Protein 4Q34 (pdb70)

B-factor: mean 25.84, std 10.62, range [12.67, 86.08]

Radius of gyration: 19.07 Å; Cα contacts (8 Å, |Δi|>4): 709; chains: 1; bounding box: 59×50×47 Å

InterPro domains:
  IPR000073 Alpha/beta hydrolase fold-1 [PF12697] (67-238)
  IPR029058 Alpha/Beta hydrolase fold [G3DSA:3.40.50.1820] (19-341)
  IPR029058 Alpha/Beta hydrolase fold [SSF53474] (46-336)

Organism: Parabacteroides distasonis (strain ATCC 8503 / DSM 20701 / CIP 104284 / JCM 5825 / NCTC 11152) (NCBI:txid435591)

Secondary structure (DSSP, 8-state):
------EEEEEEE--EEEE-TTS-EEEE--EEEEEEE-TT--SS-EEEE--TT--GGGGSS-TTS---HHHHHHHTT--EEEEE-TTBGGG---SS---------HHHHHHHTTSEETTEEPTT-SS--SHHHHHHHHH---BSS---HHHHHHHHHHHHHHH-SEEEEEETTHHHHHHHHGGG-S-EEEEEEES--S-EEEETT---GGG-PPPTT---EEEE-----TTSS-EEEEE-S---SS-S-HHHHHHHHHHH--TTT--GGGT--EEEEEGGGGT--S--S----TTHHHHHHHHHHHHHHTT--

Structure (mmCIF, N/CA/C/O backbone):
data_4Q34
#
_entry.id   4Q34
#
_cell.length_a   59.327
_cell.length_b   59.327
_cell.length_c   209.591
_cell.angle_alpha   90.000
_cell.angle_beta   90.000
_cell.angle_gamma   90.000
#
_symmetry.space_group_name_H-M   'P 41 21 2'
#
loop_
_entity.id
_entity.type
_entity.pdbx_description
1 polymer 'Uncharacterized protein'
2 non-polymer 'CHLORIDE ION'
3 non-polymer GLYCEROL
4 water water
#
loop_
_atom_site.group_PDB
_atom_site.id
_atom_site.type_symbol
_atom_site.label_atom_id
_atom_site.label_alt_id
_atom_site.label_comp_id
_atom_site.label_asym_id
_atom_site.label_entity_id
_atom_site.label_seq_id
_atom_site.pdbx_PDB_ins_code
_atom_site.Cartn_x
_atom_site.Cartn_y
_atom_site.Cartn_z
_atom_site.occupancy
_atom_site.B_iso_or_equiv
_atom_site.auth_seq_id
_atom_site.auth_comp_id
_atom_site.auth_asym_id
_atom_site.auth_atom_id
_atom_site.pdbx_PDB_model_num
ATOM 1 N N . GLU A 1 3 ? 38.067 20.990 108.550 1.00 64.95 21 GLU A N 1
ATOM 2 C CA . GLU A 1 3 ? 38.257 22.477 108.629 1.00 63.52 21 GLU A CA 1
ATOM 3 C C . GLU A 1 3 ? 37.682 23.247 107.412 1.00 54.50 21 GLU A C 1
ATOM 4 O O . GLU A 1 3 ? 37.656 24.476 107.425 1.00 48.79 21 GLU A O 1
ATOM 6 N N . ARG A 1 4 ? 37.229 22.541 106.370 1.00 51.68 22 ARG A N 1
ATOM 7 C CA A ARG A 1 4 ? 36.592 23.218 105.228 0.50 48.84 22 ARG A CA 1
ATOM 8 C CA B ARG A 1 4 ? 36.563 23.165 105.216 0.50 53.32 22 ARG A CA 1
ATOM 9 C C . ARG A 1 4 ? 35.184 23.686 105.622 1.00 48.57 22 ARG A C 1
ATOM 10 O O . ARG A 1 4 ? 34.618 23.203 106.629 1.00 43.60 22 ARG A O 1
ATOM 25 N N . VAL A 1 5 ? 34.647 24.659 104.854 1.00 37.32 23 VAL A N 1
ATOM 26 C CA . VAL A 1 5 ? 33.353 25.304 105.184 1.00 30.15 23 VAL A CA 1
ATOM 27 C C . VAL A 1 5 ? 32.461 25.468 103.960 1.00 27.72 23 VAL A C 1
ATOM 28 O O . VAL A 1 5 ? 32.884 25.999 102.917 1.00 27.64 23 VAL A O 1
ATOM 32 N N . LEU A 1 6 ? 31.211 25.029 104.098 1.00 22.93 24 LEU A N 1
ATOM 33 C CA . LEU A 1 6 ? 30.243 25.151 103.028 1.00 20.72 24 LEU A CA 1
ATOM 34 C C . LEU A 1 6 ? 29.559 26.500 103.248 1.00 24.20 24 LEU A C 1
ATOM 35 O O . LEU A 1 6 ? 29.076 26.756 104.350 1.00 23.10 24 LEU A O 1
ATOM 53 N N . VAL A 1 8 ? 26.713 28.555 102.496 1.00 19.71 26 VAL A N 1
ATOM 54 C CA . VAL A 1 8 ? 25.329 28.386 102.010 1.00 18.51 26 VAL A CA 1
ATOM 55 C C . VAL A 1 8 ? 24.595 29.731 101.943 1.00 19.69 26 VAL A C 1
ATOM 56 O O . VAL A 1 8 ? 24.283 30.324 102.931 1.00 21.44 26 VAL A O 1
ATOM 60 N N . ASP A 1 9 ? 24.324 30.184 100.736 1.00 20.51 27 ASP A N 1
ATOM 61 C CA . ASP A 1 9 ? 23.629 31.443 100.481 1.00 21.32 27 ASP A CA 1
ATOM 62 C C . ASP A 1 9 ? 22.119 31.318 100.805 1.00 20.63 27 ASP A C 1
ATOM 63 O O . ASP A 1 9 ? 21.506 32.238 101.329 1.00 21.85 27 ASP A O 1
ATOM 68 N N A GLU A 1 10 ? 21.574 30.136 100.549 0.67 19.52 28 GLU A N 1
ATOM 69 N N B GLU A 1 10 ? 21.524 30.179 100.469 0.33 19.81 28 GLU A N 1
ATOM 70 C CA A GLU A 1 10 ? 20.148 29.886 100.704 0.67 18.82 28 GLU A CA 1
ATOM 71 C CA B GLU A 1 10 ? 20.107 29.950 100.747 0.33 18.67 28 GLU A CA 1
ATOM 72 C C A GLU A 1 10 ? 19.987 28.389 100.926 0.67 17.07 28 GLU A C 1
ATOM 73 C C B GLU A 1 10 ? 19.852 28.449 100.799 0.33 17.39 28 GLU A C 1
ATOM 74 O O A GLU A 1 10 ? 20.674 27.574 100.310 0.67 16.83 28 GLU A O 1
ATOM 75 O O B GLU A 1 10 ? 20.358 27.690 99.950 0.33 16.29 28 GLU A O 1
ATOM 86 N N . GLN A 1 11 ? 19.047 28.037 101.772 1.00 16.30 29 GLN A N 1
ATOM 87 C CA . GLN A 1 11 ? 18.621 26.632 101.850 1.00 15.12 29 GLN A CA 1
ATOM 88 C C . GLN A 1 11 ? 17.216 26.535 102.342 1.00 16.79 29 GLN A C 1
ATOM 89 O O . GLN A 1 11 ? 16.736 27.401 103.055 1.00 16.75 29 GLN A O 1
ATOM 95 N N . GLY A 1 12 ? 16.576 25.410 102.042 1.00 17.34 30 GLY A N 1
ATOM 96 C CA . GLY A 1 12 ? 15.218 25.257 102.467 1.00 18.07 30 GLY A CA 1
ATOM 97 C C . GLY A 1 12 ? 14.610 23.988 101.897 1.00 16.05 30 GLY A C 1
ATOM 98 O O . GLY A 1 12 ? 15.316 23.151 101.320 1.00 16.45 30 GLY A O 1
ATOM 99 N N . SER A 1 13 ? 13.299 23.865 102.051 1.00 17.22 31 SER A N 1
ATOM 100 C CA . SER A 1 13 ? 12.606 22.666 101.603 1.00 16.10 31 SER A CA 1
ATOM 101 C C . SER A 1 13 ? 11.188 23.030 101.178 1.00 17.52 31 SER A C 1
ATOM 102 O O . SER A 1 13 ? 10.627 24.064 101.559 1.00 17.45 31 SER A O 1
ATOM 105 N N . PHE A 1 14 ? 10.620 22.168 100.370 1.00 15.88 32 PHE A N 1
ATOM 106 C CA . PHE A 1 14 ? 9.241 22.374 99.883 1.00 15.92 32 PHE A CA 1
ATOM 107 C C . PHE A 1 14 ? 8.707 21.101 99.312 1.00 17.74 32 PHE A C 1
ATOM 108 O O . PHE A 1 14 ? 9.477 20.222 98.955 1.00 16.88 32 PHE A O 1
ATOM 116 N N . ALA A 1 15 ? 7.379 21.011 99.218 1.00 16.33 33 ALA A N 1
ATOM 117 C CA . ALA A 1 15 ? 6.734 19.969 98.460 1.00 17.15 33 ALA A CA 1
ATOM 118 C C . ALA A 1 15 ? 6.533 20.490 97.038 1.00 18.31 33 ALA A C 1
ATOM 119 O O . ALA A 1 15 ? 6.342 21.692 96.835 1.00 18.55 33 ALA A O 1
ATOM 121 N N . VAL A 1 16 ? 6.585 19.589 96.059 1.00 16.89 34 VAL A N 1
ATOM 122 C CA . VAL A 1 16 ? 6.432 19.998 94.663 1.00 17.98 34 VAL A CA 1
ATOM 123 C C . VAL A 1 16 ? 5.618 18.977 93.923 1.00 18.00 34 VAL A C 1
ATOM 124 O O . VAL A 1 16 ? 5.758 17.771 94.153 1.00 17.64 34 VAL A O 1
ATOM 128 N N . GLY A 1 17 ? 4.762 19.456 93.013 1.00 17.89 35 GLY A N 1
ATOM 129 C CA . GLY A 1 17 ? 3.889 18.568 92.278 1.00 18.94 35 GLY A CA 1
ATOM 130 C C . GLY A 1 17 ? 2.783 17.967 93.143 1.00 20.24 35 GLY A C 1
ATOM 131 O O . GLY A 1 17 ? 2.391 18.513 94.181 1.00 20.58 35 GLY A O 1
ATOM 132 N N . GLY A 1 18 ? 2.305 16.817 92.703 1.00 20.32 36 GLY A N 1
ATOM 133 C CA . GLY A 1 18 ? 1.217 16.131 93.376 1.00 18.58 36 GLY A CA 1
ATOM 134 C C . GLY A 1 18 ? -0.127 16.382 92.778 1.00 20.84 36 GLY A C 1
ATOM 135 O O . GLY A 1 18 ? -0.239 17.080 91.782 1.00 19.98 36 GLY A O 1
ATOM 136 N N . THR A 1 19 ? -1.125 15.765 93.387 1.00 18.84 37 THR A N 1
ATOM 137 C CA . THR A 1 19 ? -2.515 15.928 92.970 1.00 18.88 37 THR A CA 1
ATOM 138 C C . THR A 1 19 ? -3.359 16.177 94.185 1.00 19.06 37 THR A C 1
ATOM 139 O O . THR A 1 19 ? -2.845 16.290 95.308 1.00 19.19 37 THR A O 1
ATOM 143 N N . VAL A 1 20 ? -4.669 16.317 93.958 1.00 20.57 38 VAL A N 1
ATOM 144 C CA . VAL A 1 20 ? -5.614 16.605 95.003 1.00 22.49 38 VAL A CA 1
ATOM 145 C C . VAL A 1 20 ? -6.780 15.664 94.783 1.00 21.42 38 VAL A C 1
ATOM 146 O O . VAL A 1 20 ? -7.341 15.619 93.691 1.00 24.84 38 VAL A O 1
ATOM 150 N N . LEU A 1 21 ? -7.076 14.835 95.763 1.00 20.30 39 LEU A N 1
ATOM 151 C CA . LEU A 1 21 ? -8.299 14.056 95.694 1.00 22.00 39 LEU A CA 1
ATOM 152 C C . LEU A 1 21 ? -9.381 14.911 96.291 1.00 23.33 39 LEU A C 1
ATOM 153 O O . LEU A 1 21 ? -9.114 15.740 97.152 1.00 22.97 39 LEU A O 1
ATOM 158 N N . VAL A 1 22 ? -10.632 14.723 95.842 1.00 24.61 40 VAL A N 1
ATOM 159 C CA . VAL A 1 22 ? -11.754 15.499 96.351 1.00 26.58 40 VAL A CA 1
ATOM 160 C C . VAL A 1 22 ? -12.883 14.531 96.586 1.00 27.35 40 VAL A C 1
ATO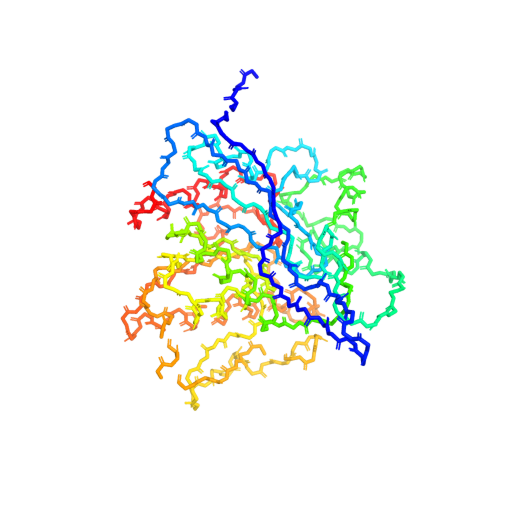M 161 O O . VAL A 1 22 ? -13.302 13.839 95.659 1.00 30.50 40 VAL A O 1
ATOM 165 N N . ASP A 1 23 ? -13.379 14.473 97.813 1.00 28.67 41 ASP A N 1
ATOM 166 C CA . ASP A 1 23 ? -14.445 13.511 98.145 1.00 30.48 41 ASP A CA 1
ATOM 167 C C . ASP A 1 23 ? -15.835 14.068 97.868 1.00 38.90 41 ASP A C 1
ATOM 168 O O . ASP A 1 23 ? -16.005 15.232 97.475 1.00 36.94 41 ASP A O 1
ATOM 173 N N . SER A 1 24 ? -16.824 13.215 98.107 1.00 39.82 42 SER A N 1
ATOM 174 C CA . SER A 1 24 ? -18.189 13.511 97.715 1.00 42.36 42 SER A CA 1
ATOM 175 C C . SER A 1 24 ? -18.671 14.773 98.418 1.00 42.41 42 SER A C 1
ATOM 176 O O . SER A 1 24 ? -19.590 15.406 97.941 1.00 48.99 42 SER A O 1
ATOM 179 N N . LEU A 1 25 ? -18.029 15.147 99.531 1.00 43.21 43 LEU A N 1
ATOM 180 C CA . LEU A 1 25 ? -18.388 16.349 100.295 1.00 38.01 43 LEU A CA 1
ATOM 181 C C . LEU A 1 25 ? -17.550 17.580 99.928 1.00 38.14 43 LEU A C 1
ATOM 182 O O . LEU A 1 25 ? -17.736 18.643 100.515 1.00 41.28 43 LEU A O 1
ATOM 187 N N . GLY A 1 26 ? -16.660 17.450 98.943 1.00 31.93 44 GLY A N 1
ATOM 188 C CA . GLY A 1 26 ? -15.786 18.552 98.538 1.00 32.39 44 GLY A CA 1
ATOM 189 C C . GLY A 1 26 ? -14.545 18.719 99.414 1.00 33.24 44 GLY A C 1
ATOM 190 O O . GLY A 1 26 ? -13.808 19.685 99.275 1.00 30.54 44 GLY A O 1
ATOM 191 N N . HIS A 1 27 ? -14.285 17.749 100.276 1.00 32.61 45 HIS A N 1
ATOM 192 C CA . HIS A 1 27 ? -13.107 17.815 101.143 1.00 31.34 45 HIS A CA 1
ATOM 193 C C . HIS A 1 27 ? -11.888 17.359 100.341 1.00 27.39 45 HIS A C 1
ATOM 194 O O . HIS A 1 27 ? -12.005 16.518 99.448 1.00 28.17 45 HIS A O 1
ATOM 201 N N . THR A 1 28 ? -10.719 17.896 100.673 1.00 23.82 46 THR A N 1
ATOM 202 C CA . THR A 1 28 ? -9.514 17.629 99.873 1.00 25.26 46 THR A CA 1
ATOM 203 C C . THR A 1 28 ? -8.546 16.656 100.492 1.00 23.65 46 THR A C 1
ATOM 204 O O . THR A 1 28 ? -8.457 16.516 101.720 1.00 24.36 46 THR A O 1
ATOM 208 N N . PHE A 1 29 ? -7.783 16.000 99.636 1.00 22.06 47 PHE A N 1
ATOM 209 C CA . PHE A 1 29 ? -6.612 15.294 100.086 1.00 21.32 47 PHE A CA 1
ATOM 210 C C . PHE A 1 29 ? -5.454 15.562 99.152 1.00 21.11 47 PHE A C 1
ATOM 211 O O . PHE A 1 29 ? -5.449 15.125 98.001 1.00 20.82 47 PHE A O 1
ATOM 219 N N . HIS A 1 30 ? -4.480 16.299 99.654 1.00 20.93 48 HIS A N 1
ATOM 220 C CA . HIS A 1 30 ? -3.276 16.621 98.926 1.00 18.66 48 HIS A CA 1
ATOM 221 C C . HIS A 1 30 ? -2.195 15.567 99.117 1.00 20.33 48 HIS A C 1
ATOM 222 O O . HIS A 1 30 ? -1.609 15.463 100.197 1.00 18.58 48 HIS A O 1
ATOM 229 N N . GLY A 1 31 ? -1.901 14.833 98.054 1.00 17.97 49 GLY A N 1
ATOM 230 C CA . GLY A 1 31 ? -0.868 13.778 98.081 1.00 17.50 49 GLY A CA 1
ATOM 231 C C . GLY A 1 31 ? -0.101 13.627 96.790 1.00 17.19 49 GLY A C 1
ATOM 232 O O . GLY A 1 31 ? -0.352 14.316 95.801 1.00 18.79 49 GLY A O 1
ATOM 233 N N . ASP A 1 32 ? 0.816 12.672 96.770 1.00 17.13 50 ASP A N 1
ATOM 234 C CA . ASP A 1 32 ? 1.603 12.344 95.578 1.00 17.19 50 ASP A CA 1
ATOM 235 C C . ASP A 1 32 ? 2.637 13.417 95.094 1.00 17.56 50 ASP A C 1
ATOM 236 O O . ASP A 1 32 ? 3.157 13.331 93.992 1.00 17.09 50 ASP A O 1
ATOM 241 N N . HIS A 1 33 ? 2.939 14.390 95.949 1.00 16.14 51 HIS A N 1
ATOM 242 C CA . HIS A 1 33 ? 4.005 15.374 95.713 1.00 15.72 51 HIS A CA 1
ATOM 243 C C . HIS A 1 33 ? 5.328 14.700 95.995 1.00 15.78 51 HIS A C 1
ATOM 244 O O . HIS A 1 33 ? 5.400 13.638 96.654 1.00 16.94 51 HIS A O 1
ATOM 251 N N . ALA A 1 34 ? 6.403 15.327 95.548 1.00 16.27 52 ALA A N 1
ATOM 252 C CA . ALA A 1 34 ? 7.746 14.988 96.021 1.00 16.47 52 ALA A CA 1
ATOM 253 C C . ALA A 1 34 ? 8.090 15.959 97.136 1.00 16.68 52 ALA A C 1
ATOM 254 O O . ALA A 1 34 ? 7.510 17.076 97.200 1.00 16.37 52 ALA A O 1
ATOM 256 N N . TYR A 1 35 ? 9.075 15.577 97.960 1.00 14.88 53 TYR A N 1
ATOM 257 C CA . TYR A 1 35 ? 9.660 16.457 98.942 1.00 14.91 53 TYR A CA 1
ATOM 258 C C . TYR A 1 35 ? 11.070 16.808 98.480 1.00 15.50 53 TYR A C 1
ATOM 259 O O . TYR A 1 35 ? 11.782 15.949 97.993 1.00 16.92 53 TYR A O 1
ATOM 268 N N . VAL A 1 36 ? 11.439 18.073 98.607 1.00 15.64 54 VAL A N 1
ATOM 269 C CA . VAL A 1 36 ? 12.727 18.562 98.122 1.00 17.41 54 VAL A CA 1
ATOM 270 C C . VAL A 1 36 ? 13.451 19.355 99.211 1.00 17.36 54 VAL A C 1
ATOM 271 O O . VAL A 1 36 ? 12.867 20.222 99.853 1.00 16.78 54 VAL A O 1
ATOM 275 N N . PHE A 1 37 ? 14.737 19.075 99.408 1.00 15.59 55 PHE A N 1
ATOM 276 C CA . PHE A 1 37 ? 15.577 19.934 100.243 1.00 16.99 55 PHE A CA 1
ATOM 277 C C . PHE A 1 37 ? 16.667 20.466 99.330 1.00 16.73 55 PHE A C 1
ATOM 278 O O . PHE A 1 37 ? 17.260 19.696 98.571 1.00 16.02 55 PHE A O 1
ATOM 286 N N . TYR A 1 38 ? 16.950 21.768 99.395 1.00 16.64 56 TYR A N 1
ATOM 287 C CA . TYR A 1 38 ? 17.887 22.362 98.473 1.00 16.55 56 TYR A CA 1
ATOM 288 C C . TYR A 1 38 ? 18.866 23.263 99.194 1.00 16.40 56 TYR A C 1
ATOM 289 O O . TYR A 1 38 ? 18.570 23.840 100.241 1.00 15.29 56 TYR A O 1
ATOM 298 N N . GLN A 1 39 ? 20.044 23.391 98.604 1.00 17.05 57 GLN A N 1
ATOM 299 C CA . GLN A 1 39 ? 21.027 24.361 99.106 1.00 18.43 57 GLN A CA 1
ATOM 300 C C . GLN A 1 39 ? 21.671 25.046 97.936 1.00 17.67 57 GLN A C 1
ATOM 301 O O . GLN A 1 39 ? 22.061 24.377 96.960 1.00 16.74 57 GLN A O 1
ATOM 307 N N . LYS A 1 40 ? 21.765 26.385 98.010 1.00 18.39 58 LYS A N 1
ATOM 308 C CA . LYS A 1 40 ? 22.401 27.208 96.997 1.00 19.83 58 LYS A CA 1
ATOM 309 C C . LYS A 1 40 ? 23.680 27.770 97.607 1.00 18.35 58 LYS A C 1
ATOM 310 O O . LYS A 1 40 ? 23.628 28.448 98.641 1.00 19.05 58 LYS A O 1
ATOM 316 N N . PRO A 1 41 ? 24.829 27.453 97.024 1.00 18.10 59 PRO A N 1
ATOM 317 C CA . PRO A 1 41 ? 26.083 28.022 97.493 1.00 17.13 59 PRO A CA 1
ATOM 318 C C . PRO A 1 41 ? 26.289 29.451 97.049 1.00 19.79 59 PRO A C 1
ATOM 319 O O . PRO A 1 41 ? 25.694 29.910 96.057 1.00 21.01 59 PRO A O 1
ATOM 323 N N . VAL A 1 42 ? 27.112 30.159 97.802 1.00 23.23 60 VAL A N 1
ATOM 324 C CA . VAL A 1 42 ? 27.645 31.429 97.340 1.00 25.15 60 VAL A CA 1
ATOM 325 C C . VAL A 1 42 ? 28.355 31.208 96.016 1.00 25.46 60 VAL A C 1
ATOM 326 O O . VAL A 1 42 ? 29.111 30.243 95.852 1.00 25.02 60 VAL A O 1
ATOM 330 N N . GLY A 1 43 ? 28.047 32.077 95.065 1.00 23.39 61 GLY A N 1
ATOM 331 C CA . GLY A 1 43 ? 28.662 32.025 93.750 1.00 29.93 61 GLY A CA 1
ATOM 332 C C . GLY A 1 43 ? 28.234 30.825 92.906 1.00 31.22 61 GLY A C 1
ATOM 333 O O . GLY A 1 43 ? 29.040 30.292 92.146 1.00 27.66 61 GLY A O 1
ATOM 334 N N . ALA A 1 44 ? 26.971 30.410 93.052 1.00 24.54 62 ALA A N 1
ATOM 335 C CA . ALA A 1 44 ? 26.447 29.227 92.385 1.00 23.80 62 ALA A CA 1
ATOM 336 C C . ALA A 1 44 ? 26.583 29.279 90.862 1.00 23.28 62 ALA A C 1
ATOM 337 O O . ALA A 1 44 ? 26.412 30.332 90.228 1.00 24.07 62 ALA A O 1
ATOM 339 N N . ARG A 1 45 ? 26.875 28.120 90.295 1.00 20.37 63 ARG A N 1
ATOM 340 C CA . ARG A 1 45 ? 26.909 27.891 88.882 1.00 19.23 63 ARG A CA 1
ATOM 341 C C . ARG A 1 45 ? 25.499 27.994 88.281 1.00 22.43 63 ARG A C 1
ATOM 342 O O . ARG A 1 45 ? 24.499 27.951 88.986 1.00 20.31 63 ARG A O 1
ATOM 350 N N . LYS A 1 46 ? 25.439 28.148 86.965 1.00 21.34 64 LYS A N 1
ATOM 351 C CA . LYS A 1 46 ? 24.194 28.443 86.264 1.00 21.72 64 LYS A CA 1
ATOM 352 C C . LYS A 1 46 ? 23.108 27.366 86.379 1.00 20.00 64 LYS A C 1
ATOM 353 O O . LYS A 1 46 ? 21.924 27.677 86.468 1.00 20.51 64 LYS A O 1
ATOM 359 N N . TYR A 1 47 ? 23.502 26.097 86.379 1.00 20.48 65 TYR A N 1
ATOM 360 C CA . TYR A 1 47 ? 22.545 25.007 86.331 1.00 19.65 65 TYR A CA 1
ATOM 361 C C . TYR A 1 47 ? 22.579 24.233 87.635 1.00 18.81 65 TYR A C 1
ATOM 362 O O . TYR A 1 47 ? 23.645 23.775 88.052 1.00 20.19 65 TYR A O 1
ATOM 371 N N . PRO A 1 48 ? 21.413 24.117 88.295 1.00 18.63 66 PRO A N 1
ATOM 372 C CA . PRO A 1 48 ? 21.342 23.312 89.473 1.00 18.40 66 PRO A CA 1
ATOM 373 C C . PRO A 1 48 ? 21.430 21.823 89.132 1.00 18.57 66 PRO A C 1
ATOM 374 O O . PRO A 1 48 ? 21.097 21.423 87.997 1.00 16.64 66 PRO A O 1
ATOM 378 N N . LEU A 1 49 ? 21.863 21.051 90.114 1.00 16.62 67 LEU A N 1
ATOM 379 C CA . LEU A 1 49 ? 21.816 19.600 90.074 1.00 15.44 67 LEU A CA 1
ATOM 380 C C . LEU A 1 49 ? 20.621 19.067 90.880 1.00 16.74 67 LEU A C 1
ATOM 381 O O . LEU A 1 49 ? 20.430 19.429 92.033 1.00 17.82 67 LEU A O 1
ATOM 386 N N . VAL A 1 50 ? 19.813 18.198 90.258 1.00 15.42 68 VAL A N 1
ATOM 387 C CA . VAL A 1 50 ? 18.673 17.555 90.871 1.00 14.95 68 VAL A CA 1
ATOM 388 C C . VAL A 1 50 ? 18.970 16.062 90.936 1.00 15.82 68 VAL A C 1
ATOM 389 O O . VAL A 1 50 ? 19.312 15.460 89.925 1.00 16.24 68 VAL A O 1
ATOM 393 N N . PHE A 1 51 ? 18.860 15.500 92.143 1.00 16.40 69 PHE A N 1
ATOM 394 C CA . PHE A 1 51 ? 19.222 14.111 92.388 1.00 15.45 69 PHE A CA 1
ATOM 395 C C . PHE A 1 51 ? 18.014 13.238 92.631 1.00 18.04 69 PHE A C 1
ATOM 396 O O . PHE A 1 51 ? 17.188 13.559 93.496 1.00 18.76 69 PHE A O 1
ATOM 404 N N . ALA A 1 52 ? 17.930 12.128 91.904 1.00 18.21 70 ALA A N 1
ATOM 405 C CA . ALA A 1 52 ? 16.817 11.171 92.021 1.00 16.36 70 ALA A CA 1
ATOM 406 C C . ALA A 1 52 ? 17.273 9.749 92.390 1.00 17.59 70 ALA A C 1
ATOM 407 O O . ALA A 1 52 ? 17.998 9.085 91.633 1.00 20.42 70 ALA A O 1
ATOM 409 N N . HIS A 1 53 ? 16.783 9.267 93.501 1.00 16.07 71 HIS A N 1
ATOM 410 C CA . HIS A 1 53 ? 17.076 7.931 94.026 1.00 16.61 71 HIS A CA 1
ATOM 411 C C . HIS A 1 53 ? 16.300 6.835 93.282 1.00 17.45 71 HIS A C 1
ATOM 412 O O . HIS A 1 53 ? 15.404 7.115 92.453 1.00 19.04 71 HIS A O 1
ATOM 419 N N . GLY A 1 54 ? 16.603 5.588 93.617 1.00 17.33 72 GLY A N 1
ATOM 420 C CA . GLY A 1 54 ? 15.926 4.433 93.084 1.00 17.54 72 GLY A CA 1
ATOM 421 C C . GLY A 1 54 ? 15.008 3.743 94.082 1.00 18.96 72 GLY A C 1
ATOM 422 O O . GLY A 1 54 ? 14.549 4.343 95.062 1.00 17.40 72 GLY A O 1
ATOM 423 N N . VAL A 1 55 ? 14.721 2.471 93.830 1.00 17.83 73 VAL A N 1
ATOM 424 C CA . VAL A 1 55 ? 13.678 1.796 94.580 1.00 17.09 73 VAL A CA 1
ATOM 425 C C . VAL A 1 55 ? 14.155 1.508 96.010 1.00 18.41 73 VAL A C 1
ATOM 426 O O . VAL A 1 55 ? 15.359 1.234 96.240 1.00 18.19 73 VAL A O 1
ATOM 430 N N . GLY A 1 56 ? 13.247 1.586 96.959 1.00 18.15 74 GLY A N 1
ATOM 431 C CA . GLY A 1 56 ? 13.533 1.291 98.371 1.00 19.27 74 GLY A CA 1
ATOM 432 C C . GLY A 1 56 ? 14.409 2.304 99.098 1.00 18.31 74 GLY A C 1
ATOM 433 O O . GLY A 1 56 ? 14.720 2.088 100.256 1.00 19.39 74 GLY A O 1
ATOM 434 N N . GLN A 1 57 ? 14.798 3.406 98.433 1.00 16.75 75 GLN A N 1
ATOM 435 C CA . GLN A 1 57 ? 15.781 4.360 98.939 1.00 18.41 75 GLN A CA 1
ATOM 436 C C . GLN A 1 57 ? 15.125 5.736 98.971 1.00 18.37 75 GLN A C 1
ATOM 437 O O . GLN A 1 57 ? 13.991 5.923 98.474 1.00 17.44 75 GLN A O 1
ATOM 443 N N . PHE A 1 58 ? 15.881 6.700 99.459 1.00 16.16 76 PHE A N 1
ATOM 444 C CA . PHE A 1 58 ? 15.400 8.090 99.461 1.00 15.83 76 PHE A CA 1
ATOM 445 C C . PHE A 1 58 ? 16.585 9.006 99.217 1.00 14.55 76 PHE A C 1
ATOM 446 O O . PHE A 1 58 ? 17.609 8.589 98.642 1.00 15.41 76 PHE A O 1
ATOM 454 N N . SER A 1 59 ? 16.431 10.273 99.576 1.00 16.04 77 SER A N 1
ATOM 455 C CA . SER A 1 59 ? 17.489 11.239 99.359 1.00 15.11 77 SER A CA 1
ATOM 456 C C . SER A 1 59 ? 18.824 10.820 99.967 1.00 18.45 77 SER A C 1
ATOM 457 O O . SER A 1 59 ? 19.859 11.285 99.495 1.00 16.23 77 SER A O 1
ATOM 460 N N . LYS A 1 60 ? 18.804 10.016 101.040 1.00 16.87 78 LYS A N 1
ATOM 461 C CA . LYS A 1 60 ? 20.016 9.518 101.696 1.00 16.81 78 LYS A CA 1
ATOM 462 C C . LYS A 1 60 ? 21.023 8.841 100.754 1.00 16.27 78 LYS A C 1
ATOM 463 O O . LYS A 1 60 ? 22.227 8.875 101.019 1.00 16.91 78 LYS A O 1
ATOM 469 N N . THR A 1 61 ? 20.530 8.314 99.634 1.00 17.05 79 THR A N 1
ATOM 470 C CA . THR A 1 61 ? 21.364 7.840 98.533 1.00 15.65 79 THR A CA 1
ATOM 471 C C . THR A 1 61 ? 22.547 8.747 98.281 1.00 16.45 79 THR A C 1
ATOM 472 O O . THR A 1 61 ? 23.627 8.297 98.047 1.00 17.69 79 THR A O 1
ATOM 476 N N . TRP A 1 62 ? 22.287 10.036 98.318 1.00 15.23 80 TRP A N 1
ATOM 477 C CA . TRP A 1 62 ? 23.230 11.079 97.950 1.00 14.60 80 TRP A CA 1
ATOM 478 C C . TRP A 1 62 ? 23.797 11.870 99.116 1.00 15.82 80 TRP A C 1
ATOM 479 O O . TRP A 1 62 ? 24.554 12.817 98.884 1.00 15.99 80 TRP A O 1
ATOM 490 N N . GLU A 1 63 ? 23.415 11.528 100.347 1.00 15.82 81 GLU A N 1
ATOM 491 C CA . GLU A 1 63 ? 23.840 12.239 101.538 1.00 15.78 81 GLU A CA 1
ATOM 492 C C . GLU A 1 63 ? 25.090 11.543 102.147 1.00 15.75 81 GLU A C 1
ATOM 493 O O . GLU A 1 63 ? 25.891 10.952 101.442 1.00 17.25 81 GLU A O 1
ATOM 499 N N . THR A 1 64 ? 25.244 11.609 103.459 1.00 15.82 82 THR A N 1
ATOM 500 C CA . THR A 1 64 ? 26.348 10.926 104.114 1.00 16.16 82 THR A CA 1
ATOM 501 C C . THR A 1 64 ? 26.360 9.462 103.721 1.00 15.83 82 THR A C 1
ATOM 502 O O . THR A 1 64 ? 25.303 8.794 103.671 1.00 19.87 82 THR A O 1
ATOM 506 N N . THR A 1 65 ? 27.555 8.958 103.429 1.00 17.48 83 THR A N 1
ATOM 507 C CA . THR A 1 65 ? 27.722 7.552 103.063 1.00 17.57 83 THR A CA 1
ATOM 508 C C . THR A 1 65 ? 27.450 6.680 104.285 1.00 17.11 83 THR A C 1
ATOM 509 O O . THR A 1 65 ? 27.490 7.138 105.439 1.00 17.54 83 THR A O 1
ATOM 513 N N . PRO A 1 66 ? 27.217 5.376 104.073 1.00 18.55 84 PRO A N 1
ATOM 514 C CA . PRO A 1 66 ? 26.904 4.569 105.243 1.00 19.89 84 PRO A CA 1
ATOM 515 C C . PRO A 1 66 ? 28.021 4.489 106.310 1.00 18.70 84 PRO A C 1
ATOM 516 O O . PRO A 1 66 ? 27.744 4.309 107.501 1.00 21.22 84 PRO A O 1
ATOM 520 N N . ASP A 1 67 ? 29.269 4.662 105.875 1.00 19.52 85 ASP A N 1
ATOM 521 C CA . ASP A 1 67 ? 30.410 4.675 106.760 1.00 20.12 85 ASP A CA 1
ATOM 522 C C . ASP A 1 67 ? 30.795 6.054 107.288 1.00 20.27 85 ASP A C 1
ATOM 523 O O . ASP A 1 67 ? 31.801 6.183 107.987 1.00 20.80 85 ASP A O 1
ATOM 528 N N . GLY A 1 68 ? 29.989 7.070 106.998 1.00 20.31 86 GLY A N 1
ATOM 529 C CA . GLY A 1 68 ? 30.117 8.357 107.624 1.00 19.17 86 GLY A CA 1
ATOM 530 C C . GLY A 1 68 ? 30.868 9.453 106.877 1.00 20.54 86 GLY A C 1
ATOM 531 O O . GLY A 1 68 ? 31.146 10.498 107.463 1.00 21.25 86 GLY A O 1
ATOM 532 N N . ARG A 1 69 ? 31.137 9.256 105.587 1.00 19.51 87 ARG A N 1
ATOM 533 C CA . ARG A 1 69 ? 31.882 10.211 104.748 1.00 20.40 87 ARG A CA 1
ATOM 534 C C . ARG A 1 69 ? 30.904 11.094 103.985 1.00 20.12 87 ARG A C 1
ATOM 535 O O . ARG A 1 69 ? 29.706 10.810 103.875 1.00 18.06 87 ARG A O 1
ATOM 543 N N . GLU A 1 70 ? 31.405 12.192 103.438 1.00 18.90 88 GLU A N 1
ATOM 544 C CA . GLU A 1 70 ? 30.528 13.077 102.667 1.00 18.86 88 GLU A CA 1
ATOM 545 C C . GLU A 1 70 ? 30.074 12.417 101.388 1.00 18.85 88 GLU A C 1
ATOM 546 O O . GLU A 1 70 ? 30.847 11.704 100.722 1.00 18.86 88 GLU A O 1
ATOM 552 N N . GLY A 1 71 ? 28.805 12.669 101.042 1.00 16.03 89 GLY A N 1
ATOM 553 C CA . GLY A 1 71 ? 28.246 12.310 99.774 1.00 16.65 89 GLY A CA 1
ATOM 554 C C . GLY A 1 71 ? 28.132 13.475 98.824 1.00 16.40 89 GLY A C 1
ATOM 555 O O . GLY A 1 71 ? 28.630 14.601 99.075 1.00 17.90 89 GLY A O 1
ATOM 556 N N . PHE A 1 72 ? 27.464 13.196 97.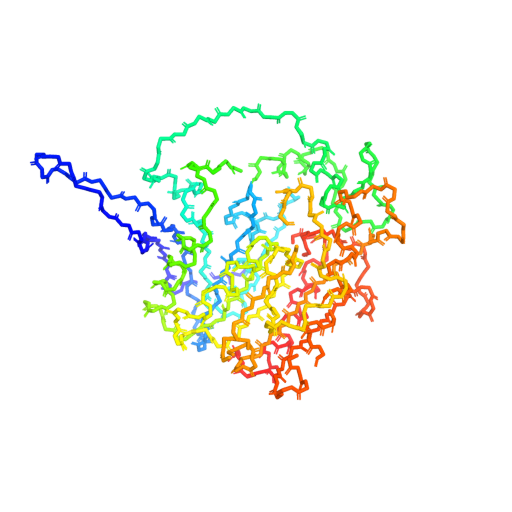697 1.00 16.64 90 PHE A N 1
ATOM 557 C CA . PHE A 1 72 ? 27.327 14.156 96.611 1.00 15.94 90 PHE A CA 1
ATOM 558 C C . PHE A 1 72 ? 26.633 15.452 97.048 1.00 16.74 90 PHE A C 1
ATOM 559 O O . PHE A 1 72 ? 26.920 16.521 96.517 1.00 16.80 90 PHE A O 1
ATOM 567 N N . GLN A 1 73 ? 25.700 15.345 97.997 1.00 16.42 91 GLN A N 1
ATOM 568 C CA . GLN A 1 73 ? 25.054 16.535 98.526 1.00 17.88 91 GLN A CA 1
ATOM 569 C C . GLN A 1 73 ? 26.102 17.604 98.948 1.00 17.52 91 GLN A C 1
ATOM 570 O O . GLN A 1 73 ? 25.987 18.794 98.603 1.00 18.54 91 GLN A O 1
ATOM 576 N N . ASN A 1 74 ? 27.076 17.177 99.756 1.00 16.04 92 ASN A N 1
ATOM 577 C CA . ASN A 1 74 ? 28.134 18.043 100.238 1.00 16.75 92 ASN A CA 1
ATOM 578 C C . ASN A 1 74 ? 29.199 18.327 99.180 1.00 18.64 92 ASN A C 1
ATOM 579 O O . ASN A 1 74 ? 29.648 19.494 99.034 1.00 18.51 92 ASN A O 1
ATOM 584 N N . ILE A 1 75 ? 29.593 17.289 98.455 1.00 18.35 93 ILE A N 1
ATOM 585 C CA . ILE A 1 75 ? 30.673 17.417 97.486 1.00 18.82 93 ILE A CA 1
ATOM 586 C C . ILE A 1 75 ? 30.336 18.426 96.381 1.00 18.37 93 ILE A C 1
ATOM 587 O O . ILE A 1 75 ? 31.151 19.280 96.039 1.00 17.91 93 ILE A O 1
ATOM 592 N N . PHE A 1 76 ? 29.133 18.337 95.818 1.00 17.86 94 PHE A N 1
ATOM 593 C CA . PHE A 1 76 ? 28.757 19.243 94.739 1.00 18.16 94 PHE A CA 1
ATOM 594 C C . PHE A 1 76 ? 28.377 20.631 95.213 1.00 18.03 94 PHE A C 1
ATOM 595 O O . PHE A 1 76 ? 28.613 21.579 94.489 1.00 19.18 94 PHE A O 1
ATOM 603 N N . LEU A 1 77 ? 27.872 20.745 96.451 1.00 18.22 95 LEU A N 1
ATOM 604 C CA . LEU A 1 77 ? 27.654 22.058 97.048 1.00 17.46 95 LEU A CA 1
ATOM 605 C C . LEU A 1 77 ? 28.990 22.771 97.216 1.00 17.43 95 LEU A C 1
ATOM 606 O O . LEU A 1 77 ? 29.103 23.965 96.908 1.00 19.75 95 LEU A O 1
ATOM 611 N N . ARG A 1 78 ? 30.001 22.041 97.662 1.00 17.44 96 ARG A N 1
ATOM 612 C CA . ARG A 1 78 ? 31.353 22.608 97.828 1.00 18.69 96 ARG A CA 1
ATOM 613 C C . ARG A 1 78 ? 31.945 23.076 96.498 1.00 19.75 96 ARG A C 1
ATOM 614 O O . ARG A 1 78 ? 32.707 24.061 96.440 1.00 21.17 96 ARG A O 1
ATOM 622 N N . ARG A 1 79 ? 31.581 22.402 95.434 1.00 19.85 97 ARG A N 1
ATOM 623 C CA . ARG A 1 79 ? 31.994 22.728 94.071 1.00 19.84 97 ARG A CA 1
ATOM 624 C C . ARG A 1 79 ? 31.138 23.797 93.394 1.00 19.39 97 ARG A C 1
ATOM 625 O O . ARG A 1 79 ? 31.221 24.006 92.184 1.00 20.02 97 ARG A O 1
ATOM 633 N N . ARG A 1 80 ? 30.290 24.417 94.202 1.00 18.73 98 ARG A N 1
ATOM 634 C CA . ARG A 1 80 ? 29.489 25.590 93.862 1.00 20.78 98 ARG A CA 1
ATOM 635 C C . ARG A 1 80 ? 28.272 25.331 93.001 1.00 19.37 98 ARG A C 1
ATOM 636 O O . ARG A 1 80 ? 27.831 26.223 92.297 1.00 19.82 98 ARG A O 1
ATOM 644 N N . PHE A 1 81 ? 27.754 24.101 93.031 1.00 19.35 99 PHE A N 1
ATOM 645 C CA . PHE A 1 81 ? 26.470 23.814 92.415 1.00 16.43 99 PHE A CA 1
ATOM 646 C C . PHE A 1 81 ? 25.346 23.972 93.453 1.00 18.34 99 PHE A C 1
ATOM 647 O O . PHE A 1 81 ? 25.480 23.528 94.609 1.00 17.52 99 PHE A O 1
ATOM 655 N N . CYS A 1 82 ? 24.216 24.537 93.006 1.00 18.88 100 CYS A N 1
ATOM 656 C CA A CYS A 1 82 ? 22.948 24.371 93.720 0.75 17.50 100 CYS A CA 1
ATOM 657 C CA B CYS A 1 82 ? 22.979 24.389 93.732 0.25 19.36 100 CYS A CA 1
ATOM 658 C C . CYS A 1 82 ? 22.575 22.919 93.664 1.00 17.24 100 CYS A C 1
ATOM 659 O O . CYS A 1 82 ? 22.617 22.320 92.580 1.00 19.32 100 CYS A O 1
ATOM 664 N N . VAL A 1 83 ? 22.214 22.360 94.808 1.00 16.88 101 VAL A N 1
ATOM 665 C CA . VAL A 1 83 ? 21.893 20.964 94.882 1.00 16.51 101 VAL A CA 1
ATOM 666 C C . VAL A 1 83 ? 20.463 20.804 95.435 1.00 17.24 101 VAL A C 1
ATOM 667 O O . VAL A 1 83 ? 20.160 21.327 96.508 1.00 17.20 101 VAL A O 1
ATOM 671 N N . TYR A 1 84 ? 19.646 20.013 94.720 1.00 15.49 102 TYR A N 1
ATOM 672 C CA . TYR A 1 84 ? 18.291 19.682 95.084 1.00 15.90 102 TYR A CA 1
ATOM 673 C C . TYR A 1 84 ? 18.217 18.194 95.334 1.00 16.05 102 TYR A C 1
ATOM 674 O O . TYR A 1 84 ? 18.415 17.396 94.430 1.00 18.54 102 TYR A O 1
ATOM 683 N N . LEU A 1 85 ? 17.983 17.811 96.578 1.00 15.84 103 LEU A N 1
ATOM 684 C CA A LEU A 1 85 ? 17.821 16.395 96.945 0.50 16.03 103 LEU A CA 1
ATOM 685 C CA B LEU A 1 85 ? 17.791 16.385 96.878 0.50 17.19 103 LEU A CA 1
ATOM 686 C C . LEU A 1 85 ? 16.324 16.109 97.051 1.00 17.53 103 LEU A C 1
ATOM 687 O O . LEU A 1 85 ? 15.598 16.871 97.699 1.00 19.99 103 LEU A O 1
ATOM 696 N N . VAL A 1 86 ? 15.866 14.978 96.501 1.00 16.70 104 VAL A N 1
ATOM 697 C CA . VAL A 1 86 ? 14.442 14.739 96.403 1.00 15.40 104 VAL A CA 1
ATOM 698 C C . VAL A 1 86 ? 14.083 13.395 97.042 1.00 14.59 104 VAL A C 1
ATOM 699 O O . VAL A 1 86 ? 14.842 12.414 96.896 1.00 16.45 104 VAL A O 1
ATOM 703 N N . ASP A 1 87 ? 12.933 13.360 97.734 1.00 14.76 105 ASP A N 1
ATOM 704 C CA . ASP A 1 87 ? 12.201 12.139 98.021 1.00 15.49 105 ASP A CA 1
ATOM 705 C C . ASP A 1 87 ? 10.979 12.152 97.079 1.00 16.12 105 ASP A C 1
ATOM 706 O O . ASP A 1 87 ? 10.125 13.050 97.128 1.00 15.79 105 ASP A O 1
ATOM 711 N N . GLN A 1 88 ? 10.960 11.192 96.167 1.00 16.14 106 GLN A N 1
ATOM 712 C CA . GLN A 1 88 ? 9.970 11.125 95.140 1.00 14.67 106 GLN A CA 1
ATOM 713 C C . GLN A 1 88 ? 8.632 10.814 95.778 1.00 13.42 106 GLN A C 1
ATOM 714 O O . GLN A 1 88 ? 8.581 10.395 96.924 1.00 14.42 106 GLN A O 1
ATOM 720 N N . PRO A 1 89 ? 7.530 11.077 95.048 1.00 14.86 107 PRO A N 1
ATOM 721 C CA . PRO A 1 89 ? 6.170 10.720 95.520 1.00 15.98 107 PRO A CA 1
ATOM 722 C C . PRO A 1 89 ? 6.126 9.341 96.164 1.00 16.99 107 PRO A C 1
ATOM 723 O O . PRO A 1 89 ? 6.691 8.379 95.640 1.00 16.87 107 PRO A O 1
ATOM 727 N N . ARG A 1 90 ? 5.408 9.277 97.282 1.00 15.51 108 ARG A N 1
ATOM 728 C CA . ARG A 1 90 ? 5.137 8.041 98.038 1.00 17.54 108 ARG A CA 1
ATOM 729 C C . ARG A 1 90 ? 6.341 7.457 98.768 1.00 17.92 108 ARG A C 1
ATOM 730 O O . ARG A 1 90 ? 6.296 6.322 99.177 1.00 20.11 108 ARG A O 1
ATOM 738 N N . ARG A 1 91 ? 7.410 8.235 98.907 1.00 15.86 109 ARG A N 1
ATOM 739 C CA . ARG A 1 91 ? 8.650 7.767 99.505 1.00 16.17 109 ARG A CA 1
ATOM 740 C C . ARG A 1 91 ? 9.131 8.707 100.621 1.00 16.06 109 ARG A C 1
ATOM 741 O O . ARG A 1 91 ? 9.254 9.948 100.437 1.00 15.30 109 ARG A O 1
ATOM 749 N N . GLY A 1 92 ? 9.463 8.143 101.767 1.00 15.09 110 GLY A N 1
ATOM 750 C CA . GLY A 1 92 ? 10.099 8.919 102.857 1.00 14.91 110 GLY A CA 1
ATOM 751 C C . GLY A 1 92 ? 9.252 10.103 103.305 1.00 14.04 110 GLY A C 1
ATOM 752 O O . GLY A 1 92 ? 8.098 9.920 103.597 1.00 16.03 110 GLY A O 1
ATOM 753 N N . ASN A 1 93 ? 9.846 11.312 103.311 1.00 13.63 111 ASN A N 1
ATOM 754 C CA . ASN A 1 93 ? 9.125 12.529 103.696 1.00 15.91 111 ASN A CA 1
ATOM 755 C C . ASN A 1 93 ? 7.946 12.858 102.768 1.00 15.95 111 ASN A C 1
ATOM 756 O O . ASN A 1 93 ? 7.061 13.647 103.126 1.00 17.68 111 ASN A O 1
ATOM 761 N N . ALA A 1 94 ? 7.957 12.260 101.575 1.00 16.03 112 ALA A N 1
ATOM 762 C CA . ALA A 1 94 ? 6.821 12.374 100.637 1.00 15.54 112 ALA A CA 1
ATOM 763 C C . ALA A 1 94 ? 5.885 11.192 100.772 1.00 16.11 112 ALA A C 1
ATOM 764 O O . ALA A 1 94 ? 5.283 10.784 99.801 1.00 17.51 112 ALA A O 1
ATOM 766 N N . GLY A 1 95 ? 5.776 10.648 101.979 1.00 16.28 113 GLY A N 1
ATOM 767 C CA . GLY A 1 95 ? 4.938 9.462 102.239 1.00 17.66 113 GLY A CA 1
ATOM 768 C C . GLY A 1 95 ? 3.457 9.632 102.104 1.00 19.08 113 GLY A C 1
ATOM 769 O O . GLY A 1 95 ? 2.743 8.649 102.097 1.00 18.12 113 GLY A O 1
ATOM 770 N N . ARG A 1 96 ? 2.976 10.865 101.997 1.00 17.42 114 ARG A N 1
ATOM 771 C CA . ARG A 1 96 ? 1.542 11.163 101.866 1.00 17.80 114 ARG A CA 1
ATOM 772 C C . ARG A 1 96 ? 1.111 10.890 100.424 1.00 19.52 114 ARG A C 1
ATOM 773 O O . ARG A 1 96 ? 0.965 11.813 99.614 1.00 19.20 114 ARG A O 1
ATOM 781 N N . GLY A 1 97 ? 0.930 9.605 100.114 1.00 19.32 115 GLY A N 1
ATOM 782 C CA . GLY A 1 97 ? 0.426 9.174 98.803 1.00 20.19 115 GLY A CA 1
ATOM 783 C C . GLY A 1 97 ? -1.080 9.204 98.785 1.00 20.91 115 GLY A C 1
ATOM 784 O O . GLY A 1 97 ? -1.709 9.416 99.808 1.00 24.09 115 GLY A O 1
ATOM 785 N N . THR A 1 98 ? -1.655 8.965 97.604 1.00 20.26 116 THR A N 1
ATOM 786 C CA . THR A 1 98 ? -3.085 9.005 97.392 1.00 19.85 116 THR A CA 1
ATOM 787 C C . THR A 1 98 ? -3.734 7.620 97.463 1.00 19.94 116 THR A C 1
ATOM 788 O O . THR A 1 98 ? -4.968 7.509 97.326 1.00 22.30 116 THR A O 1
ATOM 792 N N . GLU A 1 99 ? -2.934 6.575 97.636 1.00 19.48 117 GLU A N 1
ATOM 793 C CA . GLU A 1 99 ? -3.474 5.205 97.620 1.00 22.55 117 GLU A CA 1
ATOM 794 C C . GLU A 1 99 ? -3.528 4.566 99.012 1.00 25.40 117 GLU A C 1
ATOM 795 O O . GLU A 1 99 ? -2.726 4.898 99.919 1.00 24.70 117 GLU A O 1
ATOM 801 N N . SER A 1 100 ? -4.455 3.626 99.171 1.00 24.31 118 SER A N 1
ATOM 802 C CA A SER A 1 100 ? -4.475 2.773 100.340 0.50 24.53 118 SER A CA 1
ATOM 803 C CA B SER A 1 100 ? -4.444 2.790 100.352 0.50 24.93 118 SER A CA 1
ATOM 804 C C . SER A 1 100 ? -3.410 1.716 100.085 1.00 24.12 118 SER A C 1
ATOM 805 O O . SER A 1 100 ? -3.281 1.247 98.963 1.00 25.47 118 SER A O 1
ATOM 810 N N . VAL A 1 101 ? -2.661 1.331 101.113 1.00 23.22 119 VAL A N 1
ATOM 811 C CA . VAL A 1 101 ? -1.572 0.383 100.926 1.00 22.96 119 VAL A CA 1
ATOM 812 C C . VAL A 1 101 ? -1.281 -0.356 102.234 1.00 21.85 119 VAL A C 1
ATOM 813 O O . VAL A 1 101 ? -1.442 0.198 103.324 1.00 21.53 119 VAL A O 1
ATOM 8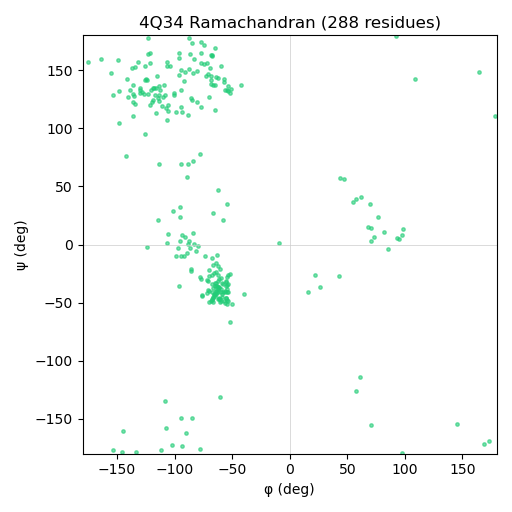17 N N . THR A 1 102 ? -0.854 -1.612 102.113 1.00 22.05 120 THR A N 1
ATOM 818 C CA . THR A 1 102 ? -0.390 -2.397 103.251 1.00 23.09 120 THR A CA 1
ATOM 819 C C . THR A 1 102 ? 1.115 -2.582 103.093 1.00 23.10 120 THR A C 1
ATOM 820 O O . THR A 1 102 ? 1.579 -3.011 102.028 1.00 26.73 120 THR A O 1
ATOM 824 N N . ILE A 1 103 ? 1.843 -2.224 104.149 1.00 20.95 121 ILE A N 1
ATOM 825 C CA . ILE A 1 103 ? 3.275 -2.318 104.198 1.00 24.21 121 ILE A CA 1
ATOM 826 C C . ILE A 1 103 ? 3.594 -3.401 105.230 1.00 24.16 121 ILE A C 1
ATOM 827 O O . ILE A 1 103 ? 3.082 -3.357 106.329 1.00 22.88 121 ILE A O 1
ATOM 832 N N . SER A 1 104 ? 4.492 -4.326 104.896 1.00 26.40 122 SER A N 1
ATOM 833 C CA . SER A 1 104 ? 4.973 -5.340 105.830 1.00 29.98 122 SER A CA 1
ATOM 834 C C . SER A 1 104 ? 6.472 -5.484 105.710 1.00 26.50 122 SER A C 1
ATOM 835 O O . SER A 1 104 ? 6.976 -5.555 104.592 1.00 28.68 122 SER A O 1
ATOM 838 N N . PRO A 1 105 ? 7.187 -5.599 106.840 1.00 26.56 123 PRO A N 1
ATOM 839 C CA . PRO A 1 105 ? 8.629 -5.872 106.729 1.00 23.95 123 PRO A CA 1
ATOM 840 C C . PRO A 1 105 ? 8.922 -7.150 105.943 1.00 23.12 123 PRO A C 1
ATOM 841 O O . PRO A 1 105 ? 8.220 -8.129 106.138 1.00 24.62 123 PRO A O 1
ATOM 845 N N . ALA A 1 106 ? 9.955 -7.122 105.106 1.00 23.96 124 ALA A N 1
ATOM 846 C CA . ALA A 1 106 ? 10.406 -8.274 104.341 1.00 26.42 124 ALA A CA 1
ATOM 847 C C . ALA A 1 106 ? 11.835 -8.601 104.746 1.00 23.39 124 ALA A C 1
ATOM 848 O O . ALA A 1 106 ? 12.683 -7.708 104.814 1.00 22.13 124 ALA A O 1
ATOM 850 N N . PHE A 1 107 ? 12.108 -9.871 104.975 1.00 23.53 125 PHE A N 1
ATOM 851 C CA . PHE A 1 107 ? 13.434 -10.310 105.392 1.00 24.22 125 PHE A CA 1
ATOM 852 C C . PHE A 1 107 ? 14.302 -10.601 104.163 1.00 25.18 125 PHE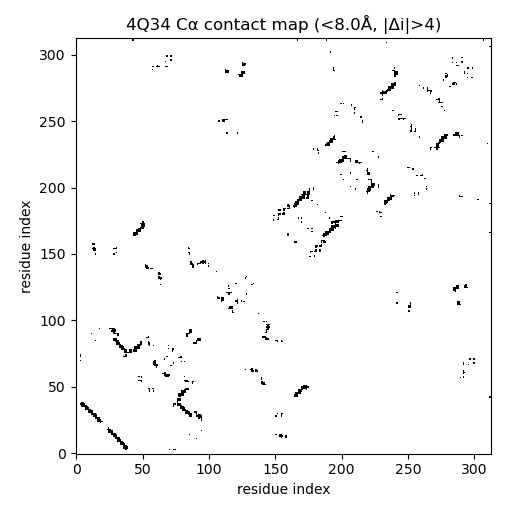 A C 1
ATOM 853 O O . PHE A 1 107 ? 14.658 -11.754 103.880 1.00 25.29 125 PHE A O 1
ATOM 861 N N . ASP A 1 108 ? 14.649 -9.536 103.465 1.00 24.41 126 ASP A N 1
ATOM 862 C CA A ASP A 1 108 ? 15.470 -9.658 102.264 0.67 24.52 126 ASP A CA 1
ATOM 863 C CA B ASP A 1 108 ? 15.410 -9.557 102.217 0.33 23.98 126 ASP A CA 1
ATOM 864 C C . ASP A 1 108 ? 16.700 -8.760 102.301 1.00 22.97 126 ASP A C 1
ATOM 865 O O . ASP A 1 108 ? 17.277 -8.441 101.266 1.00 22.31 126 ASP A O 1
ATOM 874 N N . GLU A 1 109 ? 17.145 -8.397 103.501 1.00 22.53 127 GLU A N 1
ATOM 875 C CA . GLU A 1 109 ? 18.375 -7.559 103.581 1.00 19.23 127 GLU A CA 1
ATOM 876 C C . GLU A 1 109 ? 19.628 -8.221 102.958 1.00 20.41 127 GLU A C 1
ATOM 877 O O . GLU A 1 109 ? 20.417 -7.562 102.259 1.00 21.13 127 GLU A O 1
ATOM 883 N N . GLU A 1 110 ? 19.771 -9.515 103.207 1.00 22.51 128 GLU A N 1
ATOM 884 C CA . GLU A 1 110 ? 20.863 -10.289 102.630 1.00 22.12 128 GLU A CA 1
ATOM 885 C C . GLU A 1 110 ? 20.800 -10.379 101.096 1.00 20.36 128 GLU A C 1
ATOM 886 O O . GLU A 1 110 ? 21.847 -10.485 100.401 1.00 21.23 128 GLU A O 1
ATOM 892 N N . VAL A 1 111 ? 19.587 -10.405 100.569 1.00 20.45 129 VAL A N 1
ATOM 893 C CA . VAL A 1 111 ? 19.365 -10.349 99.120 1.00 21.35 129 VAL A CA 1
ATOM 894 C C . VAL A 1 111 ? 19.768 -8.985 98.557 1.00 20.24 129 VAL A C 1
ATOM 895 O O . VAL A 1 111 ? 20.533 -8.909 97.583 1.00 21.02 129 VAL A O 1
ATOM 899 N N . TRP A 1 112 ? 19.328 -7.891 99.184 1.00 21.02 130 TRP A N 1
ATOM 900 C CA . TRP A 1 112 ? 19.807 -6.587 98.776 1.00 20.06 130 TRP A CA 1
ATOM 901 C C . TRP A 1 112 ? 21.330 -6.418 98.771 1.00 20.33 130 TRP A C 1
ATOM 902 O O . TRP A 1 112 ? 21.873 -5.777 97.890 1.00 20.20 130 TRP A O 1
ATOM 913 N N . PHE A 1 113 ? 22.010 -6.991 99.748 1.00 19.77 131 PHE A N 1
ATOM 914 C CA . PHE A 1 113 ? 23.494 -6.960 99.796 1.00 20.91 131 PHE A CA 1
ATOM 915 C C . PHE A 1 113 ? 24.059 -7.490 98.485 1.00 20.98 131 PHE A C 1
ATOM 916 O O . PHE A 1 113 ? 24.924 -6.894 97.872 1.00 21.63 131 PHE A O 1
ATOM 924 N N . ASN A 1 114 ? 23.546 -8.635 98.053 1.00 21.67 132 ASN A N 1
ATOM 925 C CA . ASN A 1 114 ? 23.952 -9.210 96.764 1.00 22.69 132 ASN A CA 1
ATOM 926 C C . ASN A 1 114 ? 23.531 -8.382 95.561 1.00 21.54 132 ASN A C 1
ATOM 927 O O . ASN A 1 114 ? 24.321 -8.131 94.677 1.00 20.77 132 ASN A O 1
ATOM 932 N N . ARG A 1 115 ? 22.266 -7.942 95.552 1.00 20.82 133 ARG A N 1
ATOM 933 C CA . ARG A 1 115 ? 21.703 -7.157 94.465 1.00 21.41 133 ARG A CA 1
ATOM 934 C C . ARG A 1 115 ? 22.494 -5.868 94.222 1.00 21.72 133 ARG A C 1
ATOM 935 O O . ARG A 1 115 ? 22.612 -5.405 93.087 1.00 20.55 133 ARG A O 1
ATOM 943 N N . PHE A 1 116 ? 23.022 -5.303 95.304 1.00 20.10 134 PHE A N 1
ATOM 944 C CA . PHE A 1 116 ? 23.821 -4.069 95.256 1.00 19.21 134 PHE A CA 1
ATOM 945 C C . PHE A 1 116 ? 25.306 -4.304 94.982 1.00 19.95 134 PHE A C 1
ATOM 946 O O . PHE A 1 116 ? 26.086 -3.354 94.877 1.00 19.73 134 PHE A O 1
ATOM 954 N N . ARG A 1 117 ? 25.667 -5.587 94.891 1.00 20.55 135 ARG A N 1
ATOM 955 C CA . ARG A 1 117 ? 26.994 -6.035 94.546 1.00 21.11 135 ARG A CA 1
ATOM 956 C C . ARG A 1 117 ? 28.025 -5.563 95.572 1.00 21.38 135 ARG A C 1
ATOM 957 O O . ARG A 1 117 ? 29.154 -5.213 95.241 1.00 21.60 135 ARG A O 1
ATOM 965 N N . VAL A 1 118 ? 27.659 -5.631 96.838 1.00 20.04 136 VAL A N 1
ATOM 966 C CA . VAL A 1 118 ? 28.644 -5.454 97.915 1.00 20.90 136 VAL A CA 1
ATOM 967 C C . VAL A 1 118 ? 29.434 -6.758 98.035 1.00 23.00 136 VAL A C 1
ATOM 968 O O . VAL A 1 118 ? 30.603 -6.749 98.360 1.00 23.66 136 VAL A O 1
ATOM 972 N N . GLY A 1 119 ? 28.781 -7.860 97.704 1.00 25.12 137 GLY A N 1
ATOM 973 C CA . GLY A 1 119 ? 29.404 -9.184 97.830 1.00 25.08 137 GLY A CA 1
ATOM 974 C C . GLY A 1 119 ? 28.366 -10.267 97.645 1.00 26.09 137 GLY A C 1
ATOM 975 O O . GLY A 1 119 ? 27.238 -10.009 97.271 1.00 24.95 137 GLY A O 1
ATOM 976 N N . ILE A 1 120 ? 28.757 -11.501 97.900 1.00 26.44 138 ILE A N 1
ATOM 977 C CA . ILE A 1 120 ? 27.793 -12.590 97.984 1.00 26.36 138 ILE A CA 1
ATOM 978 C C . ILE A 1 120 ? 27.696 -12.912 99.467 1.00 27.03 138 ILE A C 1
ATOM 979 O O . ILE A 1 120 ? 28.614 -13.518 100.063 1.00 25.79 138 ILE A O 1
ATOM 984 N N . TRP A 1 121 ? 26.577 -12.516 100.045 1.00 26.01 139 TRP A N 1
ATOM 985 C CA . TRP A 1 121 ? 26.374 -12.595 101.472 1.00 26.35 139 TRP A CA 1
ATOM 986 C C . TRP A 1 121 ? 26.715 -14.016 101.937 1.00 30.20 139 TRP A C 1
ATOM 987 O O . TRP A 1 121 ? 26.294 -14.985 101.306 1.00 28.20 139 TRP A O 1
ATOM 998 N N . PRO A 1 122 ? 27.481 -14.147 103.036 1.00 29.75 140 PRO A N 1
ATOM 999 C CA . PRO A 1 122 ? 27.967 -13.139 103.969 1.00 29.23 140 PRO A CA 1
ATOM 1000 C C . PRO A 1 122 ? 29.287 -12.444 103.623 1.00 30.42 140 PRO A C 1
ATOM 1001 O O . PRO A 1 122 ? 29.734 -11.579 104.383 1.00 32.45 140 PRO A O 1
ATOM 1005 N N . ASP A 1 123 ? 29.875 -12.744 102.477 1.00 28.62 141 ASP A N 1
ATOM 1006 C CA . ASP A 1 123 ? 31.208 -12.239 102.165 1.00 28.08 141 ASP A CA 1
ATOM 1007 C C . ASP A 1 123 ? 31.158 -10.977 101.319 1.00 28.42 141 ASP A C 1
ATOM 1008 O O . ASP A 1 123 ? 30.277 -10.807 100.503 1.00 29.14 141 ASP A O 1
ATOM 1013 N N . TYR A 1 124 ? 32.107 -10.094 101.543 1.00 27.76 142 TYR A N 1
ATOM 1014 C CA . TYR A 1 124 ? 32.292 -8.896 100.741 1.00 25.17 142 TYR A CA 1
ATOM 1015 C C . TYR A 1 124 ? 33.116 -9.299 99.514 1.00 26.53 142 TYR A C 1
ATOM 1016 O O . TYR A 1 124 ? 33.964 -10.189 99.628 1.00 28.70 142 TYR A O 1
ATOM 1025 N N . PHE A 1 125 ? 32.912 -8.665 98.354 1.00 25.58 143 PHE A N 1
ATOM 1026 C CA . PHE A 1 125 ? 33.802 -8.893 97.203 1.00 26.38 143 PHE A CA 1
ATOM 1027 C C . PHE A 1 125 ? 35.215 -8.397 97.520 1.00 29.00 143 PHE A C 1
ATOM 1028 O O . PHE A 1 125 ? 35.415 -7.339 98.119 1.00 25.43 143 PHE A O 1
ATOM 1036 N N . GLU A 1 126 ? 36.217 -9.183 97.141 1.00 27.80 144 GLU A N 1
ATOM 1037 C CA . GLU A 1 126 ? 37.571 -8.698 97.222 1.00 30.17 144 GLU A CA 1
ATOM 1038 C C . GLU A 1 126 ? 37.724 -7.369 96.486 1.00 26.46 144 GLU A C 1
ATOM 1039 O O . GLU A 1 126 ? 37.286 -7.225 95.338 1.00 27.23 144 GLU A O 1
ATOM 1045 N N . GLY A 1 127 ? 38.368 -6.411 97.154 1.00 27.70 145 GLY A N 1
ATOM 1046 C CA . GLY A 1 127 ? 38.614 -5.074 96.617 1.00 25.73 145 GLY A CA 1
ATOM 1047 C C . GLY A 1 127 ? 37.412 -4.155 96.549 1.00 24.34 145 GLY A C 1
ATOM 1048 O O . GLY A 1 127 ? 37.502 -3.079 95.963 1.00 23.25 145 GLY A O 1
ATOM 1049 N N . VAL A 1 128 ? 36.280 -4.575 97.100 1.00 22.94 146 VAL A N 1
ATOM 1050 C CA . VAL A 1 128 ? 35.064 -3.751 97.010 1.00 21.20 146 VAL A CA 1
ATOM 1051 C C . VAL A 1 128 ? 35.290 -2.421 97.715 1.00 21.10 146 VAL A C 1
ATOM 1052 O O . VAL A 1 128 ? 35.914 -2.361 98.765 1.00 23.04 146 VAL A O 1
ATOM 1056 N N . GLN A 1 129 ? 34.715 -1.355 97.149 1.00 22.84 147 GLN A N 1
ATOM 1057 C CA . GLN A 1 129 ? 34.886 0.016 97.636 1.00 21.92 147 GLN A CA 1
ATOM 1058 C C . GLN A 1 129 ? 33.796 0.333 98.683 1.00 21.46 147 GLN A C 1
ATOM 1059 O O . GLN A 1 129 ? 33.006 1.268 98.547 1.00 20.35 147 GLN A O 1
ATOM 1065 N N . PHE A 1 130 ? 33.773 -0.480 99.723 1.00 22.62 148 PHE A N 1
ATOM 1066 C CA . PHE A 1 130 ? 32.734 -0.438 100.731 1.00 21.94 148 PHE A CA 1
ATOM 1067 C C . PHE A 1 130 ? 33.391 -0.856 102.047 1.00 21.66 148 PHE A C 1
ATOM 1068 O O . PHE A 1 130 ? 34.176 -1.855 102.122 1.00 22.76 148 PHE A O 1
ATOM 1076 N N . LYS A 1 131 ? 33.128 -0.078 103.090 1.00 21.95 149 LYS A N 1
ATOM 1077 C CA . LYS A 1 131 ? 33.665 -0.371 104.419 1.00 23.06 149 LYS A CA 1
ATOM 1078 C C . LYS A 1 131 ? 33.032 -1.631 104.990 1.00 23.07 149 LYS A C 1
ATOM 1079 O O . LYS A 1 131 ? 31.829 -1.831 104.872 1.00 22.63 149 LYS A O 1
ATOM 1085 N N . ARG A 1 132 ? 33.838 -2.479 105.616 1.00 24.67 150 ARG A N 1
ATOM 1086 C CA A ARG A 1 132 ? 33.404 -3.839 105.953 0.50 26.56 150 ARG A CA 1
ATOM 1087 C CA B ARG A 1 132 ? 33.375 -3.828 105.950 0.50 25.55 150 ARG A CA 1
ATOM 1088 C C . ARG A 1 132 ? 32.914 -4.027 107.395 1.00 24.70 150 ARG A C 1
ATOM 1089 O O . ARG A 1 132 ? 32.716 -5.150 107.819 1.00 28.55 150 ARG A O 1
ATOM 1104 N N . ASP A 1 133 ? 32.727 -2.956 108.141 1.00 22.84 151 ASP A N 1
ATOM 1105 C CA . ASP A 1 133 ? 32.329 -3.076 109.571 1.00 24.48 151 ASP A CA 1
ATOM 1106 C C . ASP A 1 133 ? 30.805 -3.172 109.740 1.00 23.05 151 ASP A C 1
ATOM 1107 O O . ASP A 1 133 ? 30.042 -2.837 108.834 1.00 23.92 151 ASP A O 1
ATOM 1112 N N . LYS A 1 134 ? 30.385 -3.613 110.915 1.00 23.55 152 LYS A N 1
ATOM 1113 C CA . LYS A 1 134 ? 28.973 -3.770 111.220 1.00 26.88 152 LYS A CA 1
ATOM 1114 C C . LYS A 1 134 ? 28.161 -2.489 111.239 1.00 23.88 152 LYS A C 1
ATOM 1115 O O . LYS A 1 134 ? 27.014 -2.512 110.837 1.00 24.05 152 LYS A O 1
ATOM 1121 N N . GLU A 1 135 ? 28.719 -1.412 111.777 1.00 23.11 153 GLU A N 1
ATOM 1122 C CA . GLU A 1 135 ? 27.997 -0.138 111.876 1.00 26.34 153 GLU A CA 1
ATOM 1123 C C . GLU A 1 135 ? 27.664 0.434 110.499 1.00 21.60 153 GLU A C 1
ATOM 1124 O O . GLU A 1 135 ? 26.583 0.985 110.288 1.00 20.31 153 GLU A O 1
ATOM 1130 N N . THR A 1 136 ? 28.600 0.315 109.562 1.00 20.29 154 THR A N 1
ATOM 1131 C CA . THR A 1 136 ? 28.378 0.701 108.168 1.00 20.82 154 THR A CA 1
ATOM 1132 C C . THR A 1 136 ? 27.190 -0.062 107.597 1.00 20.49 154 THR A C 1
ATOM 1133 O O . THR A 1 136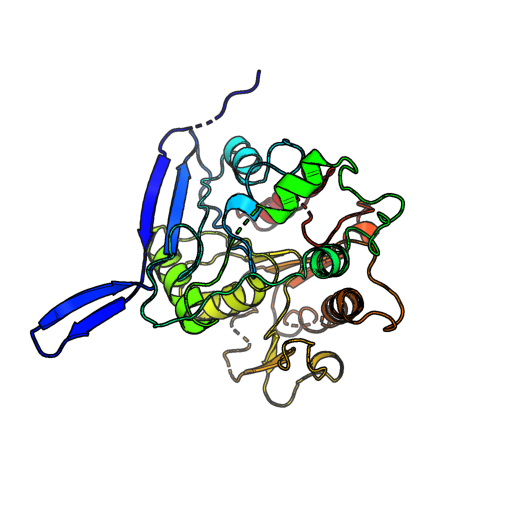 ? 26.307 0.520 106.986 1.00 19.22 154 THR A O 1
ATOM 1137 N N . LEU A 1 137 ? 27.158 -1.367 107.790 1.00 20.74 155 LEU A N 1
ATOM 1138 C CA . LEU A 1 137 ? 26.046 -2.148 107.235 1.00 21.31 155 LEU A CA 1
ATOM 1139 C C . LEU A 1 137 ? 24.722 -1.822 107.892 1.00 21.43 155 LEU A C 1
ATOM 1140 O O . LEU A 1 137 ? 23.715 -1.800 107.216 1.00 20.40 155 LEU A O 1
ATOM 1145 N N . ASP A 1 138 ? 24.738 -1.573 109.195 1.00 21.56 156 ASP A N 1
ATOM 1146 C CA . ASP A 1 138 ? 23.568 -1.107 109.915 1.00 21.51 156 ASP A CA 1
ATOM 1147 C C . ASP A 1 138 ? 23.001 0.153 109.247 1.00 19.82 156 ASP A C 1
ATOM 1148 O O . ASP A 1 138 ? 21.801 0.248 108.952 1.00 18.43 156 ASP A O 1
ATOM 1153 N N . GLN A 1 139 ? 23.863 1.138 109.007 1.00 18.85 157 GLN A N 1
ATOM 1154 C CA . GLN A 1 139 ? 23.444 2.339 108.319 1.00 18.03 157 GLN A CA 1
ATOM 1155 C C . GLN A 1 139 ? 22.880 2.087 106.944 1.00 17.85 157 GLN A C 1
ATOM 1156 O O . GLN A 1 139 ? 21.886 2.701 106.549 1.00 17.47 157 GLN A O 1
ATOM 1162 N N . TYR A 1 140 ? 23.541 1.201 106.216 1.00 19.39 158 TYR A N 1
ATOM 1163 C CA . TYR A 1 140 ? 23.134 0.824 104.852 1.00 18.48 158 TYR A CA 1
ATOM 1164 C C . TYR A 1 140 ? 21.733 0.256 104.822 1.00 18.48 158 TYR A C 1
ATOM 1165 O O . TYR A 1 140 ? 20.935 0.652 103.965 1.00 17.50 158 TYR A O 1
ATOM 1174 N N . PHE A 1 141 ? 21.391 -0.651 105.749 1.00 18.35 159 PHE A N 1
ATOM 1175 C CA . PHE A 1 141 ? 20.031 -1.176 105.728 1.00 17.90 159 PHE A CA 1
ATOM 1176 C C . PHE A 1 141 ? 18.988 -0.155 106.178 1.00 17.33 159 PHE A C 1
ATOM 1177 O O . PHE A 1 141 ? 17.873 -0.156 105.684 1.00 18.27 159 PHE A O 1
ATOM 1185 N N . ARG A 1 142 ? 19.392 0.739 107.081 1.00 18.89 160 ARG A N 1
ATOM 1186 C CA . ARG A 1 142 ? 18.467 1.738 107.615 1.00 18.97 160 ARG A CA 1
ATOM 1187 C C . ARG A 1 142 ? 18.285 2.937 106.707 1.00 18.29 160 ARG A C 1
ATOM 1188 O O . ARG A 1 142 ? 17.413 3.770 107.002 1.00 19.07 160 ARG A O 1
ATOM 1196 N N . GLN A 1 143 ? 19.034 3.039 105.611 1.00 17.00 161 GLN A N 1
ATOM 1197 C CA . GLN A 1 143 ? 18.724 4.059 104.594 1.00 16.84 161 GLN A CA 1
ATOM 1198 C C . GLN A 1 143 ? 17.630 3.614 103.583 1.00 19.21 161 GLN A C 1
ATOM 1199 O O . GLN A 1 143 ? 17.285 4.348 102.642 1.00 19.20 161 GLN A O 1
ATOM 1218 N N . THR A 1 145 ? 13.660 2.793 102.859 1.00 17.73 163 THR A N 1
ATOM 1219 C CA . THR A 1 145 ? 12.348 3.258 103.340 1.00 17.74 163 THR A CA 1
ATOM 1220 C C . THR A 1 145 ? 11.304 2.761 102.326 1.00 17.28 163 THR A C 1
ATOM 1221 O O . THR A 1 145 ? 11.606 2.664 101.149 1.00 18.36 163 THR A O 1
ATOM 1225 N N . PRO A 1 146 ? 10.057 2.464 102.770 1.00 17.68 164 PRO A N 1
ATOM 1226 C CA . PRO A 1 146 ? 9.077 1.850 101.900 1.00 19.32 164 PRO A CA 1
ATOM 1227 C C . PRO A 1 146 ? 8.313 2.830 101.010 1.00 17.85 164 PRO A C 1
ATOM 1228 O O . PRO A 1 146 ? 8.304 4.035 101.260 1.00 17.59 164 PRO A O 1
ATOM 1232 N N . THR A 1 147 ? 7.736 2.306 99.939 1.00 17.57 165 THR A N 1
ATOM 1233 C CA . THR A 1 147 ? 6.831 3.039 99.070 1.00 16.74 165 THR A CA 1
ATOM 1234 C C . THR A 1 147 ? 5.436 2.968 99.636 1.00 18.10 165 THR A C 1
ATOM 1235 O O . THR A 1 147 ? 4.872 1.880 99.825 1.00 18.65 165 THR A O 1
ATOM 1239 N N . ILE A 1 148 ? 4.845 4.137 99.857 1.00 18.40 166 ILE A N 1
ATOM 1240 C CA . ILE A 1 148 ? 3.529 4.220 100.480 1.00 18.68 166 ILE A CA 1
ATOM 1241 C C . ILE A 1 148 ? 2.483 4.299 99.371 1.00 19.35 166 ILE A C 1
ATOM 1242 O O . ILE A 1 148 ? 1.827 5.329 99.125 1.00 20.59 166 ILE A O 1
ATOM 1247 N N . GLY A 1 149 ? 2.344 3.186 98.679 1.00 20.07 167 GLY A N 1
ATOM 1248 C CA . GLY A 1 149 ? 1.522 3.085 97.490 1.00 19.74 167 GLY A CA 1
ATOM 1249 C C . GLY A 1 149 ? 2.176 2.128 96.515 1.00 21.53 167 GLY A C 1
ATOM 1250 O O . GLY A 1 149 ? 2.932 1.226 96.929 1.00 22.80 167 GLY A O 1
ATOM 1251 N N . THR A 1 150 ? 1.874 2.313 95.227 1.00 22.68 168 THR A N 1
ATOM 1252 C CA . THR A 1 150 ? 2.400 1.478 94.144 1.00 23.60 168 THR A CA 1
ATOM 1253 C C . THR A 1 150 ? 3.438 2.236 93.360 1.00 26.80 168 THR A C 1
ATOM 1254 O O . THR A 1 150 ? 3.445 3.471 93.346 1.00 23.44 168 THR A O 1
ATOM 1258 N N . THR A 1 151 ? 4.317 1.494 92.691 1.00 23.16 169 THR A N 1
ATOM 1259 C CA . THR A 1 151 ? 5.291 2.082 91.820 1.00 22.63 169 THR A CA 1
ATOM 1260 C C . THR A 1 151 ? 4.532 2.616 90.612 1.00 25.02 169 THR A C 1
ATOM 1261 O O . THR A 1 151 ? 3.758 1.868 89.992 1.00 22.97 169 THR A O 1
ATOM 1265 N N . ASP A 1 152 ? 4.734 3.893 90.279 1.00 22.42 170 ASP A N 1
ATOM 1266 C CA . ASP A 1 152 ? 4.091 4.508 89.120 1.00 19.65 170 ASP A CA 1
ATOM 1267 C C . ASP A 1 152 ? 5.037 5.569 88.546 1.00 20.57 170 ASP A C 1
ATOM 1268 O O . ASP A 1 152 ? 5.132 6.636 89.125 1.00 20.31 170 ASP A O 1
ATOM 1273 N N . PHE A 1 153 ? 5.691 5.264 87.414 1.00 18.35 171 PHE A N 1
ATOM 1274 C CA . PHE A 1 153 ? 6.707 6.157 86.824 1.00 19.81 171 PHE A CA 1
ATOM 1275 C C . PHE A 1 153 ? 6.048 7.457 86.307 1.00 19.22 171 PHE A C 1
ATOM 1276 O O . PHE A 1 153 ? 6.707 8.495 86.248 1.00 18.18 171 PHE A O 1
ATOM 1284 N N . GLU A 1 154 ? 4.770 7.408 85.964 1.00 20.08 172 GLU A N 1
ATOM 1285 C CA . GLU A 1 154 ? 4.067 8.614 85.550 1.00 20.06 172 GLU A CA 1
ATOM 1286 C C . GLU A 1 154 ? 3.953 9.583 86.728 1.00 18.61 172 GLU A C 1
ATOM 1287 O O . GLU A 1 154 ? 4.288 10.787 86.603 1.00 18.69 172 GLU A O 1
ATOM 1293 N N . VAL A 1 155 ? 3.574 9.045 87.890 1.00 18.42 173 VAL A N 1
ATOM 1294 C CA . VAL A 1 155 ? 3.401 9.846 89.116 1.00 19.29 173 VAL A CA 1
ATOM 1295 C C . VAL A 1 155 ? 4.777 10.399 89.539 1.00 17.67 173 VAL A C 1
ATOM 1296 O O . VAL A 1 155 ? 4.923 11.552 89.892 1.00 17.39 173 VAL A O 1
ATOM 1300 N N . TYR A 1 156 ? 5.802 9.552 89.460 1.00 16.78 174 TYR A N 1
ATOM 1301 C CA . TYR A 1 156 ? 7.139 9.957 89.886 1.00 15.97 174 TYR A CA 1
ATOM 1302 C C . TYR A 1 156 ? 7.685 11.022 88.975 1.00 17.16 174 TYR A C 1
ATOM 1303 O O . TYR A 1 156 ? 8.180 12.081 89.422 1.00 16.56 174 TYR A O 1
ATOM 1312 N N . SER A 1 157 ? 7.603 10.775 87.685 1.00 16.30 175 SER A N 1
ATOM 1313 C CA . SER A 1 157 ? 8.187 11.707 86.723 1.00 16.83 175 SER A CA 1
ATOM 1314 C C . SER A 1 157 ? 7.351 13.005 86.652 1.00 17.16 175 SER A C 1
ATOM 1315 O O . SER A 1 157 ? 7.870 14.083 86.393 1.00 17.10 175 SER A O 1
ATOM 1318 N N . ASP A 1 158 ? 6.046 12.928 86.887 1.00 17.85 176 ASP A N 1
ATOM 1319 C CA . ASP A 1 158 ? 5.305 14.173 86.955 1.00 17.57 176 ASP A CA 1
ATOM 1320 C C . ASP A 1 158 ? 5.840 15.139 88.023 1.00 16.52 176 ASP A C 1
ATOM 1321 O O . ASP A 1 158 ? 5.847 16.343 87.830 1.00 17.60 176 ASP A O 1
ATOM 1326 N N . ALA A 1 159 ? 6.205 14.620 89.169 1.00 16.54 177 ALA A N 1
ATOM 1327 C CA . ALA A 1 159 ? 6.669 15.486 90.246 1.00 16.25 177 ALA A CA 1
ATOM 1328 C C . ALA A 1 159 ? 8.042 16.042 89.892 1.00 16.39 177 ALA A C 1
ATOM 1329 O O . ALA A 1 159 ? 8.325 17.206 90.126 1.00 16.39 177 ALA A O 1
ATOM 1331 N N . TYR A 1 160 ? 8.911 15.235 89.294 1.00 15.63 178 TYR A N 1
ATOM 1332 C CA . TYR A 1 160 ? 10.210 15.775 88.903 1.00 16.45 178 TYR A CA 1
ATOM 1333 C C . TYR A 1 160 ? 10.084 16.810 87.771 1.00 15.36 178 TYR A C 1
ATOM 1334 O O . TYR A 1 160 ? 10.813 17.809 87.788 1.00 16.72 178 TYR A O 1
ATOM 1343 N N . ALA A 1 161 ? 9.130 16.621 86.853 1.00 16.32 179 ALA A N 1
ATOM 1344 C CA . ALA A 1 161 ? 8.875 17.647 85.835 1.00 17.44 179 ALA A CA 1
ATOM 1345 C C . ALA A 1 161 ? 8.421 18.966 86.468 1.00 17.25 179 ALA A C 1
ATOM 1346 O O . ALA A 1 161 ? 8.869 20.045 86.035 1.00 16.29 179 ALA A O 1
ATOM 1348 N N . ALA A 1 162 ? 7.568 18.880 87.484 1.00 17.46 180 ALA A N 1
ATOM 1349 C CA . ALA A 1 162 ? 7.073 20.060 88.206 1.00 19.13 180 ALA A CA 1
ATOM 1350 C C . ALA A 1 162 ? 8.250 20.768 88.890 1.00 19.51 180 ALA A C 1
ATOM 1351 O O . ALA A 1 162 ? 8.330 21.997 88.888 1.00 19.15 180 ALA A O 1
ATOM 1353 N N . LEU A 1 163 ? 9.208 19.991 89.368 1.00 16.46 181 LEU A N 1
ATOM 1354 C CA . LEU A 1 163 ? 10.383 20.576 89.993 1.00 16.81 181 LEU A CA 1
ATOM 1355 C C . LEU A 1 163 ? 11.264 21.308 88.990 1.00 17.69 181 LEU A C 1
ATOM 1356 O O . LEU A 1 163 ? 11.675 22.436 89.246 1.00 18.91 181 LEU A O 1
ATOM 1361 N N . PHE A 1 164 ? 11.574 20.664 87.855 1.00 16.97 182 PHE A N 1
ATOM 1362 C CA . PHE A 1 164 ? 12.355 21.311 86.816 1.00 17.75 182 PHE A CA 1
ATOM 1363 C C . PHE A 1 164 ? 11.640 22.533 86.261 1.00 18.94 182 PHE A C 1
ATOM 1364 O O . PHE A 1 164 ? 12.252 23.534 85.968 1.00 19.94 182 PHE A O 1
ATOM 1372 N N . ASP A 1 165 ? 10.334 22.454 86.123 1.00 17.98 183 ASP A N 1
ATOM 1373 C CA . ASP A 1 165 ? 9.600 23.638 85.673 1.00 20.61 183 ASP A CA 1
ATOM 1374 C C . ASP A 1 165 ? 9.726 24.807 86.629 1.00 20.63 183 ASP A C 1
ATOM 1375 O O . ASP A 1 165 ? 9.778 25.981 86.201 1.00 21.81 183 ASP A O 1
ATOM 1380 N N . LYS A 1 166 ? 9.747 24.514 87.907 1.00 17.83 184 LYS A N 1
ATOM 1381 C CA . LYS A 1 166 ? 9.845 25.513 88.952 1.00 21.02 184 LYS A CA 1
ATOM 1382 C C . LYS A 1 166 ? 11.220 26.182 89.007 1.00 21.98 184 LYS A C 1
ATOM 1383 O O . LYS A 1 166 ? 11.303 27.402 89.088 1.00 22.71 184 LYS A O 1
ATOM 1389 N N . ILE A 1 167 ? 12.283 25.379 89.013 1.00 20.48 185 ILE A N 1
ATOM 1390 C CA . ILE A 1 167 ? 13.615 25.902 89.285 1.00 22.03 185 ILE A CA 1
ATOM 1391 C C . ILE A 1 167 ? 14.398 26.314 88.065 1.00 23.20 185 ILE A C 1
ATOM 1392 O O . ILE A 1 167 ? 15.469 26.926 88.191 1.00 24.22 185 ILE A O 1
ATOM 1397 N N . GLY A 1 168 ? 13.907 25.990 86.883 1.00 20.94 186 GLY A N 1
ATOM 1398 C CA . GLY A 1 168 ? 14.609 26.357 85.662 1.00 20.62 186 GLY A CA 1
ATOM 1399 C C . GLY A 1 168 ? 15.554 25.291 85.163 1.00 20.94 186 GLY A C 1
ATOM 1400 O O . GLY A 1 168 ? 15.619 24.163 85.724 1.00 20.10 186 GLY A O 1
ATOM 1401 N N . PRO A 1 169 ? 16.223 25.583 84.032 1.00 21.17 187 PRO A N 1
ATOM 1402 C CA . PRO A 1 169 ? 17.096 24.610 83.401 1.00 22.46 187 PRO A CA 1
ATOM 1403 C C . PRO A 1 169 ? 18.103 24.048 84.395 1.00 24.66 187 PRO A C 1
ATOM 1404 O O . PRO A 1 169 ? 18.713 24.815 85.146 1.00 23.42 187 PRO A O 1
ATOM 1408 N N . GLY A 1 170 ? 18.210 22.719 84.437 1.00 20.88 188 GLY A N 1
ATOM 1409 C CA . GLY A 1 170 ? 19.147 22.034 85.337 1.00 19.10 188 GLY A CA 1
ATOM 1410 C C . GLY A 1 170 ? 19.569 20.694 84.803 1.00 17.31 188 GLY A C 1
ATOM 1411 O O . GLY A 1 170 ? 19.189 20.276 83.722 1.00 18.28 188 GLY A O 1
ATOM 1412 N N . VAL A 1 171 ? 20.351 20.018 85.597 1.00 17.14 189 VAL A N 1
ATOM 1413 C CA . VAL A 1 171 ? 20.893 18.727 85.248 1.00 17.33 189 VAL A CA 1
ATOM 1414 C C . VAL A 1 171 ? 20.276 17.695 86.178 1.00 16.75 189 VAL A C 1
ATOM 1415 O O . VAL A 1 171 ? 20.196 17.912 87.398 1.00 18.19 189 VAL A O 1
ATOM 1419 N N . PHE A 1 172 ? 19.875 16.549 85.602 1.00 16.91 190 PHE A N 1
ATOM 1420 C CA . PHE A 1 172 ? 19.191 15.487 86.335 1.00 16.68 190 PHE A CA 1
ATOM 1421 C C . PHE A 1 172 ? 20.188 14.360 86.547 1.00 16.09 190 PHE A C 1
ATOM 1422 O O . PHE A 1 172 ? 20.756 13.840 85.569 1.00 17.86 190 PHE A O 1
ATOM 1430 N N . ILE A 1 173 ? 20.435 14.051 87.814 1.00 15.89 191 ILE A N 1
ATOM 1431 C CA A ILE A 1 173 ? 21.368 12.984 88.206 0.50 16.51 191 ILE A CA 1
ATOM 1432 C CA B ILE A 1 173 ? 21.349 12.964 88.162 0.50 17.51 191 ILE A CA 1
ATOM 1433 C C . ILE A 1 173 ? 20.523 11.891 88.847 1.00 17.94 191 ILE A C 1
ATOM 1434 O O . ILE A 1 173 ? 19.915 12.137 89.882 1.00 17.95 191 ILE A O 1
ATOM 1443 N N . THR A 1 174 ? 20.517 10.695 88.253 1.00 17.07 192 THR A N 1
ATOM 1444 C CA . THR A 1 174 ? 19.620 9.624 88.651 1.00 16.68 192 THR A CA 1
ATOM 1445 C C . THR A 1 174 ? 20.354 8.360 89.030 1.00 17.88 192 THR A C 1
ATOM 1446 O O . THR A 1 174 ? 21.543 8.174 88.718 1.00 17.12 192 THR A O 1
ATOM 1450 N N . HIS A 1 175 ? 19.616 7.487 89.713 1.00 18.99 193 HIS A N 1
ATOM 1451 C CA . HIS A 1 175 ? 20.129 6.200 90.148 1.00 18.00 193 HIS A CA 1
ATOM 1452 C C . HIS A 1 175 ? 19.104 5.082 90.009 1.00 17.51 193 HIS A C 1
ATOM 1453 O O . HIS A 1 175 ? 18.007 5.187 90.519 1.00 18.02 193 HIS A O 1
ATOM 1460 N N . SER A 1 176 ? 19.492 3.998 89.323 1.00 17.77 194 SER A N 1
ATOM 1461 C CA . SER A 1 176 ? 18.734 2.743 89.281 1.00 20.09 194 SER A CA 1
ATOM 1462 C C . SER A 1 176 ? 17.326 2.940 88.678 1.00 18.10 194 SER A C 1
ATOM 1463 O O . SER A 1 176 ? 17.251 3.264 87.506 1.00 16.75 194 SER A O 1
ATOM 1466 N N . GLN A 1 177 ? 16.254 2.759 89.447 1.00 19.11 195 GLN A N 1
ATOM 1467 C CA A GLN A 1 177 ? 14.911 3.040 88.928 0.67 22.17 195 GLN A CA 1
ATOM 1468 C CA B GLN A 1 177 ? 14.856 3.028 88.988 0.33 20.34 195 GLN A CA 1
ATOM 1469 C C . GLN A 1 177 ? 14.698 4.517 88.685 1.00 20.50 195 GLN A C 1
ATOM 1470 O O . GLN A 1 177 ? 13.805 4.913 87.934 1.00 19.20 195 GLN A O 1
ATOM 1481 N N . GLY A 1 178 ? 15.535 5.338 89.306 1.00 19.66 196 GLY A N 1
ATOM 1482 C CA . GLY A 1 178 ? 15.660 6.752 88.922 1.00 22.63 196 GLY A CA 1
ATOM 1483 C C . GLY A 1 178 ? 15.960 6.917 87.425 1.00 21.96 196 GLY A C 1
ATOM 1484 O O . GLY A 1 178 ? 15.670 7.955 86.844 1.00 19.29 196 GLY A O 1
ATOM 1485 N N . GLY A 1 179 ? 16.584 5.897 86.816 1.00 19.72 197 GLY A N 1
ATOM 1486 C CA . GLY A 1 179 ? 16.847 5.850 85.368 1.00 18.04 197 GLY A CA 1
ATOM 1487 C C . GLY A 1 179 ? 15.589 6.103 84.542 1.00 16.82 197 GLY A C 1
ATOM 1488 O O . GLY A 1 179 ? 15.514 7.146 83.883 1.00 19.59 197 GLY A O 1
ATOM 1489 N N . PRO A 1 180 ? 14.618 5.180 84.593 1.00 18.94 198 PRO A N 1
ATOM 1490 C CA . PRO A 1 180 ? 13.372 5.381 83.853 1.00 19.15 198 PRO A CA 1
ATOM 1491 C C . PRO A 1 180 ? 12.546 6.547 84.369 1.00 18.12 198 PRO A C 1
ATOM 1492 O O . PRO A 1 180 ? 11.772 7.110 83.600 1.00 19.98 198 PRO A O 1
ATOM 1496 N N . VAL A 1 181 ? 12.698 6.926 85.628 1.00 17.70 199 VAL A N 1
ATOM 1497 C CA . VAL A 1 181 ? 12.068 8.173 86.064 1.00 17.14 199 VAL A CA 1
ATOM 1498 C C . VAL A 1 181 ? 12.633 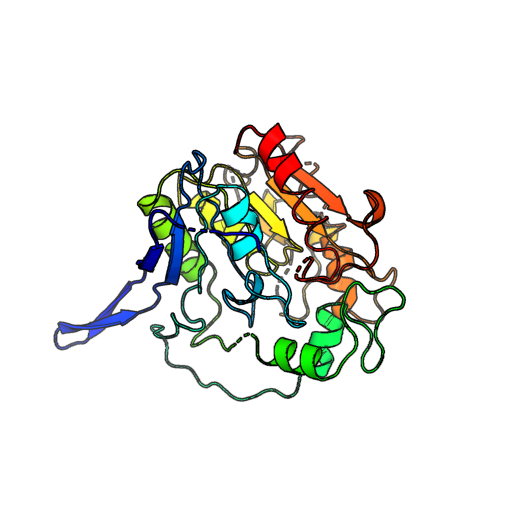9.322 85.225 1.00 16.38 199 VAL A C 1
ATOM 1499 O O . VAL A 1 181 ? 11.897 10.122 84.713 1.00 18.64 199 VAL A O 1
ATOM 1503 N N . GLY A 1 182 ? 13.960 9.372 85.111 1.00 16.22 200 GLY A N 1
ATOM 1504 C CA . GLY A 1 182 ? 14.662 10.308 84.262 1.00 16.49 200 GLY A CA 1
ATOM 1505 C C . GLY A 1 182 ? 14.200 10.268 82.813 1.00 16.05 200 GLY A C 1
ATOM 1506 O O . GLY A 1 182 ? 13.894 11.321 82.213 1.00 17.38 200 GLY A O 1
ATOM 1507 N N . TRP A 1 183 ? 14.088 9.064 82.242 1.00 18.04 201 TRP A N 1
ATOM 1508 C CA . TRP A 1 183 ? 13.738 8.947 80.833 1.00 16.78 201 TRP A CA 1
ATOM 1509 C C . TRP A 1 183 ? 12.318 9.476 80.607 1.00 18.74 201 TRP A C 1
ATOM 1510 O O . TRP A 1 183 ? 12.066 10.116 79.589 1.00 20.57 201 TRP A O 1
ATOM 1521 N N . ASN A 1 184 ? 11.435 9.256 81.573 1.00 17.87 202 ASN A N 1
ATOM 1522 C CA . ASN A 1 184 ? 10.067 9.755 81.508 1.00 17.71 202 ASN A CA 1
ATOM 1523 C C . ASN A 1 184 ? 9.988 11.290 81.697 1.00 17.86 202 ASN A C 1
ATOM 1524 O O . ASN A 1 184 ? 9.216 11.980 81.007 1.00 19.55 202 ASN A O 1
ATOM 1529 N N . THR A 1 185 ? 10.762 11.794 82.641 1.00 17.45 203 THR A N 1
ATOM 1530 C CA . THR A 1 185 ? 10.716 13.205 82.997 1.00 16.93 203 THR A CA 1
ATOM 1531 C C . THR A 1 185 ? 11.175 14.054 81.792 1.00 17.62 203 THR A C 1
ATOM 1532 O O . THR A 1 185 ? 10.638 15.163 81.562 1.00 16.31 203 THR A O 1
ATOM 1536 N N . LEU A 1 186 ? 12.139 13.558 81.013 1.00 16.88 204 LEU A N 1
ATOM 1537 C CA . LEU A 1 186 ? 12.634 14.274 79.858 1.00 17.57 204 LEU A CA 1
ATOM 1538 C C . LEU A 1 186 ? 11.512 14.662 78.866 1.00 19.40 204 LEU A C 1
ATOM 1539 O O . LEU A 1 186 ? 11.567 15.709 78.210 1.00 21.14 204 LEU A O 1
ATOM 1544 N N . LEU A 1 187 ? 10.473 13.830 78.786 1.00 17.32 205 LEU A N 1
ATOM 1545 C CA . LEU A 1 187 ? 9.386 13.992 77.857 1.00 18.98 205 LEU A CA 1
ATOM 1546 C C . LEU A 1 187 ? 8.347 14.964 78.376 1.00 19.76 205 LEU A C 1
ATOM 1547 O O . LEU A 1 187 ? 7.347 15.218 77.698 1.00 20.00 205 LEU A O 1
ATOM 1552 N N . LYS A 1 188 ? 8.578 15.518 79.573 1.00 21.59 206 LYS A N 1
ATOM 1553 C CA . LYS A 1 188 ? 7.587 16.319 80.302 1.00 22.58 206 LYS A CA 1
ATOM 1554 C C . LYS A 1 188 ? 8.015 17.708 80.694 1.00 22.53 206 LYS A C 1
ATOM 1555 O O . LYS A 1 188 ? 7.234 18.428 81.304 1.00 23.04 206 LYS A O 1
ATOM 1561 N N . THR A 1 189 ? 9.248 18.070 80.385 1.00 20.65 207 THR A N 1
ATOM 1562 C CA . THR A 1 189 ? 9.767 19.376 80.735 1.00 20.17 207 THR A CA 1
ATOM 1563 C C . THR A 1 189 ? 10.792 19.777 79.694 1.00 22.15 207 THR A C 1
ATOM 1564 O O . THR A 1 189 ? 11.435 18.914 79.100 1.00 23.25 207 THR A O 1
ATOM 1568 N N A ARG A 1 190 ? 10.903 21.091 79.468 0.50 20.74 208 ARG A N 1
ATOM 1569 N N B ARG A 1 190 ? 10.933 21.077 79.447 0.50 21.56 208 ARG A N 1
ATOM 1570 C CA A ARG A 1 190 ? 11.951 21.699 78.658 0.50 22.81 208 ARG A CA 1
ATOM 1571 C CA B ARG A 1 190 ? 12.018 21.565 78.618 0.50 24.61 208 ARG A CA 1
ATOM 1572 C C A ARG A 1 190 ? 13.239 21.931 79.431 0.50 19.48 208 ARG A C 1
ATOM 1573 C C B ARG A 1 190 ? 13.193 22.061 79.438 0.50 20.33 208 ARG A C 1
ATOM 1574 O O A ARG A 1 190 ? 14.291 22.157 78.836 0.50 20.16 208 ARG A O 1
ATOM 1575 O O B ARG A 1 190 ? 14.120 22.644 78.876 0.50 21.81 208 ARG A O 1
ATOM 1590 N N . ASN A 1 191 ? 13.167 21.827 80.755 1.00 19.61 209 ASN A N 1
ATOM 1591 C CA . ASN A 1 191 ? 14.210 22.314 81.637 1.00 18.16 209 ASN A CA 1
ATOM 1592 C C . ASN A 1 191 ? 15.264 21.277 82.091 1.00 19.51 209 ASN A C 1
ATOM 1593 O O . ASN A 1 191 ? 16.028 21.538 83.021 1.00 21.83 209 ASN A O 1
ATOM 1598 N N . ILE A 1 192 ? 15.312 20.115 81.449 1.00 18.63 210 ILE A N 1
ATOM 1599 C CA . ILE A 1 192 ? 16.433 19.185 81.668 1.00 17.98 210 ILE A CA 1
ATOM 1600 C C . ILE A 1 192 ? 17.499 19.431 80.614 1.00 20.11 210 ILE A C 1
ATOM 1601 O O . ILE A 1 192 ? 17.308 19.185 79.417 1.00 20.77 210 ILE A O 1
ATOM 1606 N N . LYS A 1 193 ? 18.655 19.897 81.059 1.00 19.80 211 LYS A N 1
ATOM 1607 C CA . LYS A 1 193 ? 19.741 20.201 80.131 1.00 20.83 211 LYS A CA 1
ATOM 1608 C C . LYS A 1 193 ? 20.610 18.962 79.792 1.00 18.66 211 LYS A C 1
ATOM 1609 O O . LYS A 1 193 ? 21.332 18.979 78.813 1.00 19.53 211 LYS A O 1
ATOM 1615 N N . ALA A 1 194 ? 20.566 17.958 80.663 1.00 18.91 212 ALA A N 1
ATOM 1616 C CA . ALA A 1 194 ? 21.465 16.797 80.605 1.00 16.43 212 ALA A CA 1
ATOM 1617 C C . ALA A 1 194 ? 21.042 15.838 81.673 1.00 16.79 212 ALA A C 1
ATOM 1618 O O . ALA A 1 194 ? 20.408 16.214 82.672 1.00 17.25 212 ALA A O 1
ATOM 1620 N N . ILE A 1 195 ? 21.415 14.588 81.468 1.00 17.82 213 ILE A N 1
ATOM 1621 C CA . ILE A 1 195 ? 21.104 13.535 82.435 1.00 15.13 213 ILE A CA 1
ATOM 1622 C C . ILE A 1 195 ? 22.355 12.692 82.637 1.00 17.80 213 ILE A C 1
ATOM 1623 O O . ILE A 1 195 ? 22.920 12.235 81.640 1.00 17.22 213 ILE A O 1
ATOM 1628 N N . ALA A 1 196 ? 22.741 12.517 83.902 1.00 16.73 214 ALA A N 1
ATOM 1629 C CA . ALA A 1 196 ? 23.747 11.538 84.304 1.00 17.45 214 ALA A CA 1
ATOM 1630 C C . ALA A 1 196 ? 23.048 10.483 85.138 1.00 17.78 214 ALA A C 1
ATOM 1631 O O . ALA A 1 196 ? 22.393 10.817 86.139 1.00 17.94 214 ALA A O 1
ATOM 1633 N N . SER A 1 197 ? 23.246 9.223 84.793 1.00 16.04 215 SER A N 1
ATOM 1634 C CA . SER A 1 197 ? 22.591 8.142 85.503 1.00 16.51 215 SER A CA 1
ATOM 1635 C C . SER A 1 197 ? 23.569 7.092 85.990 1.00 18.84 215 SER A C 1
ATOM 1636 O O . SER A 1 197 ? 24.389 6.567 85.190 1.00 18.62 215 SER A O 1
ATOM 1639 N N . TYR A 1 198 ? 23.462 6.768 87.282 1.00 15.73 216 TYR A N 1
ATOM 1640 C CA . TYR A 1 198 ? 24.255 5.714 87.885 1.00 15.34 216 TYR A CA 1
ATOM 1641 C C . TYR A 1 198 ? 23.464 4.402 87.865 1.00 15.10 216 TYR A C 1
ATOM 1642 O O . TYR A 1 198 ? 22.347 4.336 88.422 1.00 17.68 216 TYR A O 1
ATOM 1651 N N . GLU A 1 199 ? 24.003 3.404 87.177 1.00 16.20 217 GLU A N 1
ATOM 1652 C CA . GLU A 1 199 ? 23.397 2.071 87.124 1.00 16.96 217 GLU A CA 1
ATOM 1653 C C . GLU A 1 199 ? 21.877 2.089 86.922 1.00 18.65 217 GLU A C 1
ATOM 1654 O O . GLU A 1 199 ? 21.137 1.519 87.716 1.00 16.58 217 GLU A O 1
ATOM 1660 N N . PRO A 1 200 ? 21.413 2.726 85.840 1.00 18.39 218 PRO A N 1
ATOM 1661 C CA . PRO A 1 200 ? 19.990 2.685 85.543 1.00 18.15 218 PRO A CA 1
ATOM 1662 C C . PRO A 1 200 ? 19.471 1.265 85.332 1.00 19.20 218 PRO A C 1
ATOM 1663 O O . PRO A 1 200 ? 20.183 0.370 84.912 1.00 19.87 218 PRO A O 1
ATOM 1667 N N . GLY A 1 201 ? 18.196 1.081 85.599 1.00 19.42 219 GLY A N 1
ATOM 1668 C CA . GLY A 1 201 ? 17.567 -0.212 85.354 1.00 20.26 219 GLY A CA 1
ATOM 1669 C C . GLY A 1 201 ? 16.090 0.015 85.105 1.00 22.74 219 GLY A C 1
ATOM 1670 O O . GLY A 1 201 ? 15.442 0.684 85.905 1.00 21.68 219 GLY A O 1
ATOM 1671 N N . GLY A 1 202 ? 15.590 -0.542 84.017 1.00 22.48 220 GLY A N 1
ATOM 1672 C CA . GLY A 1 202 ? 14.175 -0.562 83.721 1.00 22.69 220 GLY A CA 1
ATOM 1673 C C . GLY A 1 202 ? 13.783 0.364 82.578 1.00 21.84 220 GLY A C 1
ATOM 1674 O O . GLY A 1 202 ? 14.344 1.462 82.430 1.00 20.51 220 GLY A O 1
ATOM 1675 N N . ALA A 1 203 ? 12.830 -0.122 81.792 1.00 20.79 221 ALA A N 1
ATOM 1676 C CA . ALA A 1 203 ? 12.082 0.640 80.792 1.00 21.04 221 ALA A CA 1
ATOM 1677 C C . ALA A 1 203 ? 12.984 1.502 79.899 1.00 22.37 221 ALA A C 1
ATOM 1678 O O . ALA A 1 203 ? 12.824 2.741 79.786 1.00 22.26 221 ALA A O 1
ATOM 1680 N N . VAL A 1 204 ? 13.927 0.838 79.256 1.00 21.02 222 VAL A N 1
ATOM 1681 C CA . VAL A 1 204 ? 14.851 1.528 78.353 1.00 21.16 222 VAL A CA 1
ATOM 1682 C C . VAL A 1 204 ? 14.114 1.724 77.029 1.00 20.81 222 VAL A C 1
ATOM 1683 O O . VAL A 1 204 ? 13.644 0.774 76.460 1.00 21.28 222 VAL A O 1
ATOM 1687 N N . PRO A 1 205 ? 13.972 2.973 76.545 1.00 19.23 223 PRO A N 1
ATOM 1688 C CA . PRO A 1 205 ? 13.137 3.160 75.392 1.00 20.57 223 PRO A CA 1
ATOM 1689 C C . PRO A 1 205 ? 13.851 2.950 74.046 1.00 20.20 223 PRO A C 1
ATOM 1690 O O . PRO A 1 205 ? 14.869 3.576 73.763 1.00 23.07 223 PRO A O 1
ATOM 1694 N N . PHE A 1 206 ? 13.291 2.083 73.230 1.00 21.05 224 PHE A N 1
ATOM 1695 C CA . PHE A 1 206 ? 13.745 1.860 71.875 1.00 20.81 224 PHE A CA 1
ATOM 1696 C C . PHE A 1 206 ? 12.605 2.126 70.874 1.00 21.46 224 PHE A C 1
ATOM 1697 O O . PHE A 1 206 ? 11.417 1.995 71.237 1.00 22.97 224 PHE A O 1
ATOM 1705 N N . PRO A 1 207 ? 12.944 2.448 69.610 1.00 21.93 225 PRO A N 1
ATOM 1706 C CA . PRO A 1 207 ? 11.910 2.620 68.613 1.00 23.75 225 PRO A CA 1
ATOM 1707 C C . PRO A 1 207 ? 11.157 1.337 68.364 1.00 25.02 225 PRO A C 1
ATOM 1708 O O . PRO A 1 207 ? 11.740 0.250 68.396 1.00 24.69 225 PRO A O 1
ATOM 1712 N N . GLU A 1 208 ? 9.861 1.478 68.124 1.00 25.36 226 GLU A N 1
ATOM 1713 C CA . GLU A 1 208 ? 9.006 0.363 67.806 1.00 28.62 226 GLU A CA 1
ATOM 1714 C C . GLU A 1 208 ? 9.577 -0.383 66.643 1.00 29.60 226 GLU A C 1
ATOM 1715 O O . GLU A 1 208 ? 9.999 0.225 65.652 1.00 29.87 226 GLU A O 1
ATOM 1721 N N . GLY A 1 209 ? 9.637 -1.702 66.781 1.00 30.23 227 GLY A N 1
ATOM 1722 C CA . GLY A 1 209 ? 10.168 -2.552 65.745 1.00 31.80 227 GLY A CA 1
ATOM 1723 C C . GLY A 1 209 ? 11.680 -2.735 65.755 1.00 31.13 227 GLY A C 1
ATOM 1724 O O . GLY A 1 209 ? 12.187 -3.511 64.957 1.00 32.26 227 GLY A O 1
ATOM 1725 N N . GLN A 1 210 ? 12.383 -2.043 66.658 1.00 31.02 228 GLN A N 1
ATOM 1726 C CA A GLN A 1 210 ? 13.842 -2.046 66.745 0.50 30.44 228 GLN A CA 1
ATOM 1727 C CA B GLN A 1 210 ? 13.845 -2.122 66.715 0.50 29.65 228 GLN A CA 1
ATOM 1728 C C . GLN A 1 210 ? 14.316 -2.467 68.120 1.00 30.13 228 GLN A C 1
ATOM 1729 O O . GLN A 1 210 ? 15.421 -2.134 68.496 1.00 30.81 228 GLN A O 1
ATOM 1740 N N . LEU A 1 211 ? 13.475 -3.166 68.895 1.00 28.41 229 LEU A N 1
ATOM 1741 C CA . LEU A 1 211 ? 13.862 -3.651 70.212 1.00 31.24 229 LEU A CA 1
ATOM 1742 C C . LEU A 1 211 ? 14.997 -4.685 70.075 1.00 34.57 229 LEU A C 1
ATOM 1743 O O . LEU A 1 211 ? 14.813 -5.748 69.445 1.00 33.75 229 LEU A O 1
ATOM 1748 N N . PRO A 1 212 ? 16.181 -4.372 70.616 1.00 35.97 230 PRO A N 1
ATOM 1749 C CA . PRO A 1 212 ? 17.282 -5.332 70.453 1.00 34.98 230 PRO A CA 1
ATOM 1750 C C . PRO A 1 212 ? 17.055 -6.604 71.249 1.00 33.49 230 PRO A C 1
ATOM 1751 O O . PRO A 1 212 ? 16.389 -6.581 72.281 1.00 31.32 230 PRO A O 1
ATOM 1755 N N . GLU A 1 213 ? 17.615 -7.715 70.770 1.00 39.33 231 GLU A N 1
ATOM 1756 C CA . GLU A 1 213 ? 17.434 -9.006 71.455 1.00 43.35 231 GLU A CA 1
ATOM 1757 C C . GLU A 1 213 ? 17.834 -8.855 72.901 1.00 34.88 231 GLU A C 1
ATOM 1758 O O . GLU A 1 213 ? 17.145 -9.316 73.807 1.00 37.88 231 GLU A O 1
ATOM 1764 N N . GLU A 1 214 ? 18.923 -8.128 73.113 1.00 36.14 232 GLU A N 1
ATOM 1765 C CA . GLU A 1 214 ? 19.459 -7.871 74.456 1.00 39.42 232 GLU A CA 1
ATOM 1766 C C . GLU A 1 214 ? 18.523 -7.076 75.395 1.00 44.19 232 GLU A C 1
ATOM 1767 O O . GLU A 1 214 ? 18.810 -6.937 76.588 1.00 45.54 232 GLU A O 1
ATOM 1773 N N . ALA A 1 215 ? 17.417 -6.553 74.859 1.00 40.47 233 ALA A N 1
ATOM 1774 C CA . ALA A 1 215 ? 16.418 -5.803 75.645 1.00 39.22 233 ALA A CA 1
ATOM 1775 C C . ALA A 1 215 ? 15.210 -6.630 76.060 1.00 40.15 233 ALA A C 1
ATOM 1776 O O . ALA A 1 215 ? 14.344 -6.158 76.817 1.00 37.76 233 ALA A O 1
ATOM 1778 N N . LYS A 1 216 ? 15.108 -7.827 75.495 1.00 44.34 234 LYS A N 1
ATOM 1779 C CA . LYS A 1 216 ? 13.887 -8.607 75.594 1.00 51.86 234 LYS A CA 1
ATOM 1780 C C . LYS A 1 216 ? 13.841 -9.486 76.834 1.00 57.34 234 LYS A C 1
ATOM 1781 O O . LYS A 1 216 ? 12.853 -10.190 77.048 1.00 59.61 234 LYS A O 1
ATOM 1787 N N . PHE A 1 217 ? 14.884 -9.445 77.665 1.00 47.26 235 PHE A N 1
ATOM 1788 C CA . PHE A 1 217 ? 14.856 -10.247 78.886 1.00 45.65 235 PHE A CA 1
ATOM 1789 C C . PHE A 1 217 ? 13.836 -9.630 79.842 1.00 42.42 235 PHE A C 1
ATOM 1790 O O . PHE A 1 217 ? 13.588 -8.423 79.794 1.00 43.19 235 PHE A O 1
ATOM 1798 N N . ILE A 1 218 ? 13.176 -10.491 80.618 1.00 51.88 236 ILE A N 1
ATOM 1799 C CA . ILE A 1 218 ? 12.184 -10.099 81.629 1.00 54.26 236 ILE A CA 1
ATOM 1800 C C . ILE A 1 218 ? 12.887 -10.158 82.970 1.00 49.40 236 ILE A C 1
ATOM 1801 O O . ILE A 1 218 ? 13.539 -11.165 83.298 1.00 42.23 236 ILE A O 1
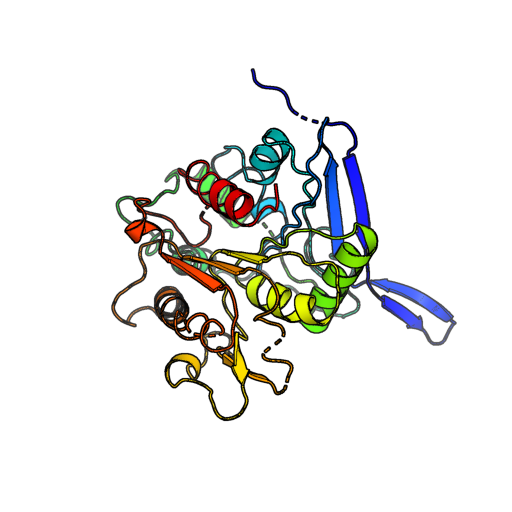ATOM 1803 N N . THR A 1 219 ? 12.760 -9.090 83.742 1.00 41.72 237 THR A N 1
ATOM 1804 C CA . THR A 1 219 ? 13.447 -9.000 85.021 1.00 43.28 237 THR A CA 1
ATOM 1805 C C . THR A 1 219 ? 12.809 -9.870 86.074 1.00 51.99 237 THR A C 1
ATOM 1806 O O . THR A 1 219 ? 11.735 -10.431 85.860 1.00 50.44 237 THR A O 1
ATOM 1810 N N . LEU A 1 220 ? 13.493 -9.959 87.219 1.00 55.61 238 LEU A N 1
ATOM 1811 C CA . LEU A 1 220 ? 12.942 -10.534 88.451 1.00 58.85 238 LEU A CA 1
ATOM 1812 C C . LEU A 1 220 ? 11.657 -9.794 88.879 1.00 51.95 238 LEU A C 1
ATOM 1813 O O . LEU A 1 220 ? 10.729 -10.394 89.431 1.00 56.84 238 LEU A O 1
ATOM 1818 N N A SER A 1 221 ? 11.611 -8.492 88.608 0.50 55.39 239 SER A N 1
ATOM 1819 N N B SER A 1 221 ? 11.611 -8.493 88.604 0.50 56.24 239 SER A N 1
ATOM 1820 C CA A SER A 1 221 ? 10.407 -7.698 88.820 0.50 54.43 239 SER A CA 1
ATOM 1821 C CA B SER A 1 221 ? 10.412 -7.687 88.804 0.50 55.97 239 SER A CA 1
ATOM 1822 C C A SER A 1 221 ? 9.316 -7.969 87.759 0.50 56.90 239 SER A C 1
ATOM 1823 C C B SER A 1 221 ? 9.287 -8.010 87.800 0.50 57.34 239 SER A C 1
ATOM 1824 O O A SER A 1 221 ? 8.348 -7.216 87.660 0.50 57.89 239 SER A O 1
ATOM 1825 O O B SER A 1 221 ? 8.265 -7.325 87.777 0.50 58.06 239 SER A O 1
ATOM 1830 N N . LYS A 1 222 ? 9.493 -9.037 86.971 1.00 55.43 240 LYS A N 1
ATOM 1831 C CA . LYS A 1 222 ? 8.521 -9.486 85.955 1.00 59.40 240 LYS A CA 1
ATOM 1832 C C . LYS A 1 222 ? 8.208 -8.466 84.848 1.00 57.85 240 LYS A C 1
ATOM 1833 O O . LYS A 1 222 ? 7.203 -8.607 84.153 1.00 54.90 240 LYS A O 1
ATOM 1839 N N . LYS A 1 223 ? 9.078 -7.464 84.686 1.00 50.76 241 LYS A N 1
ATOM 1840 C CA . LYS A 1 223 ? 8.948 -6.431 83.636 1.00 63.54 241 LYS A CA 1
ATOM 1841 C C . LYS A 1 223 ? 10.023 -6.639 82.539 1.00 60.79 241 LYS A C 1
ATOM 1842 O O . LYS A 1 223 ? 11.164 -7.018 82.842 1.00 52.65 241 LYS A O 1
ATOM 1857 N N . GLU A 1 225 ? 12.747 -5.336 80.135 1.00 34.79 243 GLU A N 1
ATOM 1858 C CA A GLU A 1 225 ? 13.739 -4.282 80.421 0.67 28.94 243 GLU A CA 1
ATOM 1859 C CA B GLU A 1 225 ? 13.706 -4.271 80.439 0.33 32.03 243 GLU A CA 1
ATOM 1860 C C . GLU A 1 225 ? 13.699 -3.151 79.414 1.00 30.37 243 GLU A C 1
ATOM 1861 O O . GLU A 1 225 ? 13.868 -2.009 79.772 1.00 37.19 243 GLU A O 1
ATOM 1872 N N . GLY A 1 226 ? 13.561 -3.489 78.150 1.00 27.33 244 GLY A N 1
ATOM 1873 C CA . GLY A 1 226 ? 13.364 -2.465 77.114 1.00 30.91 244 GLY A CA 1
ATOM 1874 C C . GLY A 1 226 ? 11.879 -2.283 76.848 1.00 26.91 244 GLY A C 1
ATOM 1875 O O . GLY A 1 226 ? 11.102 -3.242 76.968 1.00 27.52 244 GLY A O 1
ATOM 1876 N N . ILE A 1 227 ? 11.483 -1.075 76.450 1.00 25.60 245 ILE A N 1
ATOM 1877 C CA . ILE A 1 227 ? 10.124 -0.814 75.983 1.00 23.63 245 ILE A CA 1
ATOM 1878 C C . ILE A 1 227 ? 10.158 -0.173 74.603 1.00 24.74 245 ILE A C 1
ATOM 1879 O O . ILE A 1 227 ? 11.142 0.446 74.218 1.00 25.15 245 ILE A O 1
ATOM 1884 N N . GLU A 1 228 ? 9.100 -0.363 73.849 1.00 23.36 246 GLU A N 1
ATOM 1885 C CA . GLU A 1 228 ? 8.985 0.193 72.522 1.00 24.24 246 GLU A CA 1
ATOM 1886 C C . GLU A 1 228 ? 8.241 1.518 72.630 1.00 27.51 246 GLU A C 1
ATOM 1887 O O . GLU A 1 228 ? 7.217 1.611 73.327 1.00 27.57 246 GLU A O 1
ATOM 1893 N N . VAL A 1 229 ? 8.787 2.544 71.978 1.00 23.98 247 VAL A N 1
ATOM 1894 C CA . VAL A 1 229 ? 8.178 3.886 71.947 1.00 24.98 247 VAL A CA 1
ATOM 1895 C C . VAL A 1 229 ? 8.151 4.365 70.492 1.00 23.77 247 VAL A C 1
ATOM 1896 O O . VAL A 1 229 ? 8.923 3.896 69.666 1.00 23.10 247 VAL A O 1
ATOM 1900 N N . PRO A 1 230 ? 7.259 5.294 70.157 1.00 21.78 248 PRO A N 1
ATOM 1901 C CA . PRO A 1 230 ? 7.269 5.795 68.787 1.00 21.55 248 PRO A CA 1
ATOM 1902 C C . PRO A 1 230 ? 8.615 6.456 68.429 1.00 20.39 248 PRO A C 1
ATOM 1903 O O . PRO A 1 230 ? 9.302 6.978 69.319 1.00 20.47 248 PRO A O 1
ATOM 1915 N N . SER A 1 232 ? 9.312 9.237 67.058 1.00 22.77 250 SER A N 1
ATOM 1916 C CA . SER A 1 232 ? 9.481 10.646 67.467 1.00 23.19 250 SER A CA 1
ATOM 1917 C C . SER A 1 232 ? 9.794 10.828 68.947 1.00 21.68 250 SER A C 1
ATOM 1918 O O . SER A 1 232 ? 10.439 11.814 69.340 1.00 23.52 250 SER A O 1
ATOM 1921 N N . VAL A 1 233 ? 9.370 9.883 69.775 1.00 21.52 251 VAL A N 1
ATOM 1922 C CA . VAL A 1 233 ? 9.663 9.889 71.192 1.00 19.73 251 VAL A CA 1
ATOM 1923 C C . VAL A 1 233 ? 11.124 9.441 71.415 1.00 19.54 251 VAL A C 1
ATOM 1924 O O . VAL A 1 233 ? 11.859 10.064 72.175 1.00 19.63 251 VAL A O 1
ATOM 1928 N N . PHE A 1 234 ? 11.517 8.390 70.720 1.00 19.46 252 PHE A N 1
ATOM 1929 C CA . PHE A 1 234 ? 12.918 7.927 70.781 1.00 19.69 252 PHE A CA 1
ATOM 1930 C C . PHE A 1 234 ? 13.866 9.062 70.436 1.00 20.80 252 PHE A C 1
ATOM 1931 O O . PHE A 1 234 ? 14.880 9.232 71.117 1.00 20.95 252 PHE A O 1
ATOM 1947 N N . GLU A 1 236 ? 13.632 12.101 71.058 1.00 22.70 254 GLU A N 1
ATOM 1948 C CA . GLU A 1 236 ? 13.806 13.064 72.152 1.00 23.49 254 GLU A CA 1
ATOM 1949 C C . GLU A 1 236 ? 15.064 12.797 72.964 1.00 21.76 254 GLU A C 1
ATOM 1950 O O . GLU A 1 236 ? 15.666 13.740 73.463 1.00 22.81 254 GLU A O 1
ATOM 1956 N N . TYR A 1 237 ? 15.549 11.537 73.016 1.00 18.11 255 TYR A N 1
ATOM 1957 C CA . TYR A 1 237 ? 16.718 11.199 73.803 1.00 18.29 255 TYR A CA 1
ATOM 1958 C C . TYR A 1 237 ? 18.044 11.565 73.098 1.00 19.18 255 TYR A C 1
ATOM 1959 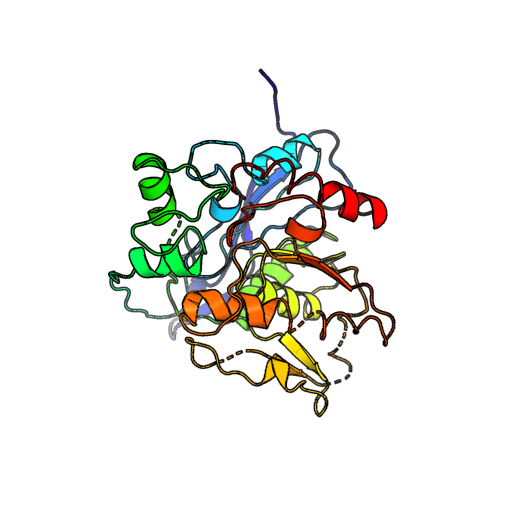O O . TYR A 1 237 ? 19.107 11.320 73.645 1.00 23.04 255 TYR A O 1
ATOM 1968 N N . THR A 1 238 ? 17.944 12.115 71.875 1.00 19.95 256 THR A N 1
ATOM 1969 C CA . THR A 1 238 ? 19.091 12.604 71.142 1.00 19.35 256 THR A CA 1
ATOM 1970 C C . THR A 1 238 ? 19.369 14.050 71.458 1.00 20.98 256 THR A C 1
ATOM 1971 O O . THR A 1 238 ? 20.350 14.577 70.949 1.00 22.92 256 THR A O 1
ATOM 1975 N N . LYS A 1 239 ? 18.479 14.702 72.200 1.00 20.09 257 LYS A N 1
ATOM 1976 C CA . LYS A 1 239 ? 18.462 16.166 72.255 1.00 22.90 257 LYS A CA 1
ATOM 1977 C C . LYS A 1 239 ? 19.243 16.774 73.429 1.00 23.22 257 LYS A C 1
ATOM 1978 O O . LYS A 1 239 ? 19.437 17.978 73.450 1.00 21.44 257 LYS A O 1
ATOM 1984 N N . VAL A 1 240 ? 19.686 15.955 74.379 1.00 20.47 258 VAL A N 1
ATOM 1985 C CA . VAL A 1 240 ? 20.505 16.423 75.510 1.00 19.32 258 VAL A CA 1
ATOM 1986 C C . VAL A 1 240 ? 21.628 15.437 75.728 1.00 18.93 258 VAL A C 1
ATOM 1987 O O . VAL A 1 240 ? 21.492 14.228 75.441 1.00 19.28 258 VAL A O 1
ATOM 1991 N N . PRO A 1 241 ? 22.746 15.923 76.252 1.00 19.35 259 PRO A N 1
ATOM 1992 C CA . PRO A 1 241 ? 23.789 14.963 76.598 1.00 18.45 259 PRO A CA 1
ATOM 1993 C C . PRO A 1 241 ? 23.406 14.033 77.733 1.00 17.13 259 PRO A C 1
ATOM 1994 O O . PRO A 1 241 ? 22.796 14.448 78.727 1.00 16.86 259 PRO A O 1
ATOM 1998 N N . ILE A 1 242 ? 23.744 12.747 77.570 1.00 17.08 260 ILE A N 1
ATOM 1999 C CA . ILE A 1 242 ? 23.473 11.750 78.574 1.00 17.03 260 ILE A CA 1
ATOM 2000 C C . ILE A 1 242 ? 24.744 10.947 78.857 1.00 16.18 260 ILE A C 1
ATOM 2001 O O . ILE A 1 242 ? 25.461 10.598 77.924 1.00 19.47 260 ILE A O 1
ATOM 2006 N N . VAL A 1 243 ? 25.020 10.739 80.145 1.00 17.02 261 VAL A N 1
ATOM 2007 C CA . VAL A 1 243 ? 26.104 9.832 80.571 1.00 15.75 261 VAL A CA 1
ATOM 2008 C C . VAL A 1 243 ? 25.512 8.775 81.520 1.00 18.61 261 VAL A C 1
ATOM 2009 O O . VAL A 1 243 ? 24.663 9.057 82.327 1.00 17.65 261 VAL A O 1
ATOM 2013 N N . ILE A 1 244 ? 26.011 7.552 81.399 1.00 17.10 262 ILE A N 1
ATOM 2014 C CA . ILE A 1 244 ? 25.564 6.414 82.182 1.00 18.64 262 ILE A CA 1
ATOM 2015 C C . ILE A 1 244 ? 26.803 5.745 82.765 1.00 19.07 262 ILE A C 1
ATOM 2016 O O . ILE A 1 244 ? 27.746 5.499 82.014 1.00 18.71 262 ILE A O 1
ATOM 2021 N N . TYR A 1 245 ? 26.796 5.484 84.087 1.00 18.19 263 TYR A N 1
ATOM 2022 C CA . TYR A 1 245 ? 27.919 4.833 84.781 1.00 18.46 263 TYR A CA 1
ATOM 2023 C C . TYR A 1 245 ? 27.514 3.482 85.359 1.00 19.61 263 TYR A C 1
ATOM 2024 O O . TYR A 1 245 ? 26.447 3.352 85.960 1.00 19.61 263 TYR A O 1
ATOM 2033 N N . TYR A 1 246 ? 28.357 2.465 85.165 1.00 17.81 264 TYR A N 1
ATOM 2034 C CA . TYR A 1 246 ? 28.221 1.185 85.833 1.00 19.23 264 TYR A CA 1
ATOM 2035 C C . TYR A 1 246 ? 29.499 0.851 86.575 1.00 19.63 264 TYR A C 1
ATOM 2036 O O . TYR A 1 246 ? 30.613 1.072 86.076 1.00 20.04 264 TYR A O 1
ATOM 2045 N N . GLY A 1 247 ? 29.335 0.264 87.747 1.00 20.08 265 GLY A N 1
ATOM 2046 C CA . GLY A 1 247 ? 30.469 -0.181 88.552 1.00 19.84 265 GLY A CA 1
ATOM 2047 C C . GLY A 1 247 ? 31.010 -1.567 88.199 1.00 20.78 265 GLY A C 1
ATOM 2048 O O . GLY A 1 247 ? 30.916 -2.030 87.053 1.00 21.26 265 GLY A O 1
ATOM 2049 N N . ASP A 1 248 ? 31.533 -2.223 89.229 1.00 20.26 266 ASP A N 1
ATOM 2050 C CA . ASP A 1 248 ? 32.392 -3.416 89.065 1.00 20.39 266 ASP A CA 1
ATOM 2051 C C . ASP A 1 248 ? 31.689 -4.655 89.581 1.00 23.38 266 ASP A C 1
ATOM 2052 O O . ASP A 1 248 ? 30.543 -4.604 90.018 1.00 21.44 266 ASP A O 1
ATOM 2057 N N . ASN A 1 249 ? 32.384 -5.801 89.545 1.00 22.84 267 ASN A N 1
ATOM 2058 C CA . ASN A 1 249 ? 31.797 -7.089 89.956 1.00 23.83 267 ASN A CA 1
ATOM 2059 C C . ASN A 1 249 ? 30.502 -7.421 89.212 1.00 22.25 267 ASN A C 1
ATOM 2060 O O . ASN A 1 249 ? 29.635 -8.087 89.730 1.00 23.98 267 ASN A O 1
ATOM 2065 N N . LEU A 1 250 ? 30.469 -7.052 87.937 1.00 23.09 268 LEU A N 1
ATOM 2066 C CA . LEU A 1 250 ? 29.423 -7.517 87.051 1.00 24.23 268 LEU A CA 1
ATOM 2067 C C . LEU A 1 250 ? 29.764 -8.950 86.686 1.00 25.61 268 LEU A C 1
ATOM 2068 O O . LEU A 1 250 ? 30.780 -9.168 86.086 1.00 26.45 268 LEU A O 1
ATOM 2073 N N . PRO A 1 251 ? 28.908 -9.914 87.022 1.00 23.56 269 PRO A N 1
ATOM 2074 C CA . PRO A 1 251 ? 29.326 -11.292 86.782 1.00 24.94 269 PRO A CA 1
ATOM 2075 C C . PRO A 1 251 ? 29.280 -11.681 85.276 1.00 27.72 269 PRO A C 1
ATOM 2076 O O . PRO A 1 251 ? 28.503 -11.131 84.514 1.00 25.87 269 PRO A O 1
ATOM 2080 N N . GLU A 1 252 ? 30.075 -12.665 84.867 1.00 31.82 270 GLU A N 1
ATOM 2081 C CA . GLU A 1 252 ? 30.147 -13.078 83.457 1.00 33.99 270 GLU A CA 1
ATOM 2082 C C . GLU A 1 252 ? 29.074 -14.104 83.102 1.00 36.75 270 GLU A C 1
ATOM 2083 O O . GLU A 1 252 ? 28.711 -14.253 81.930 1.00 36.89 270 GLU A O 1
ATOM 2089 N N . THR A 1 253 ? 28.579 -14.812 84.112 1.00 36.18 271 THR A N 1
ATOM 2090 C CA . THR A 1 253 ? 27.528 -15.795 83.901 1.00 38.52 271 THR A CA 1
ATOM 2091 C C . THR A 1 253 ? 26.334 -15.450 84.724 1.00 33.98 271 THR A C 1
ATOM 2092 O O . THR A 1 253 ? 26.418 -14.677 85.673 1.00 32.23 271 THR A O 1
ATOM 2096 N N . ASP A 1 254 ? 25.226 -16.082 84.370 1.00 36.98 272 ASP A N 1
ATOM 2097 C CA . ASP A 1 254 ? 23.926 -15.788 84.921 1.00 32.93 272 ASP A CA 1
ATOM 2098 C C . ASP A 1 254 ? 23.507 -16.688 86.085 1.00 36.69 272 ASP A C 1
ATOM 2099 O O . ASP A 1 254 ? 22.314 -16.826 86.344 1.00 35.39 272 ASP A O 1
ATOM 2104 N N . GLU A 1 255 ? 24.480 -17.279 86.786 1.00 40.74 273 GLU A N 1
ATOM 2105 C CA . GLU A 1 255 ? 24.188 -18.115 87.965 1.00 39.01 273 GLU A CA 1
ATOM 2106 C C . GLU A 1 255 ? 23.359 -17.381 89.023 1.00 35.34 273 GLU A C 1
ATOM 2107 O O . GLU A 1 255 ? 22.526 -17.998 89.659 1.00 31.29 273 GLU A O 1
ATOM 2110 N N . ARG A 1 256 ? 23.586 -16.069 89.202 1.00 31.59 274 ARG A N 1
ATOM 2111 C CA . ARG A 1 256 ? 22.841 -15.249 90.141 1.00 33.82 274 ARG A CA 1
ATOM 2112 C C . ARG A 1 256 ? 22.238 -14.015 89.443 1.00 32.02 274 ARG A C 1
ATOM 2113 O O . ARG A 1 256 ? 22.915 -12.990 89.294 1.00 28.88 274 ARG A O 1
ATOM 2121 N N . PRO A 1 257 ? 20.968 -14.121 89.011 1.00 34.39 275 PRO A N 1
ATOM 2122 C CA . PRO A 1 257 ? 20.248 -13.048 88.316 1.00 33.27 275 PRO A CA 1
ATOM 2123 C C . PRO A 1 257 ? 20.219 -11.736 89.085 1.00 31.09 275 PRO A C 1
ATOM 2124 O O . PRO A 1 257 ? 20.215 -10.674 88.461 1.00 29.95 275 PRO A O 1
ATOM 2128 N N . GLU A 1 258 ? 20.203 -11.791 90.421 1.00 28.65 276 GLU A N 1
ATOM 2129 C CA . GLU A 1 258 ? 20.269 -10.551 91.201 1.00 29.88 276 GLU A CA 1
ATOM 2130 C C . GLU A 1 258 ? 21.496 -9.705 90.812 1.00 28.15 276 GLU A C 1
ATOM 2131 O O . GLU A 1 258 ? 21.413 -8.473 90.834 1.00 29.63 276 GLU A O 1
ATOM 2137 N N . LEU A 1 259 ? 22.611 -10.349 90.467 1.00 25.69 277 LEU A N 1
ATOM 2138 C CA . LEU A 1 259 ? 23.789 -9.620 90.013 1.00 25.95 277 LEU A CA 1
ATOM 2139 C C . LEU A 1 259 ? 23.893 -9.542 88.481 1.00 24.96 277 LEU A C 1
ATOM 2140 O O . LEU A 1 259 ? 24.336 -8.509 87.932 1.00 24.63 277 LEU A O 1
ATOM 2145 N N . TYR A 1 260 ? 23.478 -10.596 87.795 1.00 22.78 278 TYR A N 1
ATOM 2146 C CA . TYR A 1 260 ? 23.681 -10.670 86.343 1.00 24.64 278 TYR A CA 1
ATOM 2147 C C . TYR A 1 260 ? 22.814 -9.683 85.592 1.00 24.49 278 TYR A C 1
ATOM 2148 O O . TYR A 1 260 ? 23.197 -9.202 84.547 1.00 26.46 278 TYR A O 1
ATOM 2157 N N . GLU A 1 261 ? 21.679 -9.317 86.159 1.00 25.04 279 GLU A N 1
ATOM 2158 C CA . GLU A 1 261 ? 20.855 -8.296 85.545 1.00 26.38 279 GLU A CA 1
ATOM 2159 C C . GLU A 1 261 ? 21.652 -7.039 85.280 1.00 23.63 279 GLU A C 1
ATOM 2160 O O . GLU A 1 261 ? 21.388 -6.380 84.290 1.00 24.21 279 GLU A O 1
ATOM 2166 N N . TRP A 1 262 ? 22.616 -6.711 86.147 1.00 21.95 280 TRP A N 1
ATOM 2167 C CA . TRP A 1 262 ? 23.444 -5.518 85.944 1.00 22.52 280 TRP A CA 1
ATOM 2168 C C . TRP A 1 262 ? 24.385 -5.696 84.755 1.00 23.42 280 TRP A C 1
ATOM 2169 O O . TRP A 1 262 ? 24.610 -4.792 83.989 1.00 22.14 280 TRP A O 1
ATOM 2180 N N . THR A 1 263 ? 24.957 -6.878 84.598 1.00 20.72 281 THR A N 1
ATOM 2181 C CA . THR A 1 263 ? 25.703 -7.163 83.384 1.00 23.21 281 THR A CA 1
ATOM 2182 C C . THR A 1 263 ? 24.906 -6.966 82.117 1.00 21.88 281 THR A C 1
ATOM 2183 O O . THR A 1 263 ? 25.423 -6.413 81.148 1.00 22.99 281 THR A O 1
ATOM 2187 N N . ARG A 1 264 ? 23.680 -7.487 82.105 1.00 24.19 282 ARG A N 1
ATOM 2188 C CA . ARG A 1 264 ? 22.776 -7.326 80.952 1.00 24.66 282 ARG A CA 1
ATOM 2189 C C . ARG A 1 264 ? 22.473 -5.855 80.697 1.00 24.13 282 ARG A C 1
ATOM 2190 O O . ARG A 1 264 ? 22.384 -5.433 79.527 1.00 22.34 282 ARG A O 1
ATOM 2198 N N . ARG A 1 265 ? 22.340 -5.084 81.778 1.00 22.98 283 ARG A N 1
ATOM 2199 C CA . ARG A 1 265 ? 22.027 -3.651 81.669 1.00 21.86 283 ARG A CA 1
ATOM 2200 C C . ARG A 1 265 ? 23.177 -2.855 81.054 1.00 22.16 283 ARG A C 1
ATOM 2201 O O . ARG A 1 265 ? 22.948 -2.003 80.194 1.00 20.97 283 ARG A O 1
ATOM 2209 N N . LEU A 1 266 ? 24.416 -3.169 81.445 1.00 21.81 284 LEU A N 1
ATOM 2210 C CA . LEU A 1 266 ? 25.573 -2.540 80.831 1.00 22.49 284 LEU A CA 1
ATOM 2211 C C . LEU A 1 266 ? 25.542 -2.768 79.326 1.00 22.36 284 LEU A C 1
ATOM 2212 O O . LEU A 1 266 ? 25.639 -1.814 78.555 1.00 23.14 284 LEU A O 1
ATOM 2217 N N . ARG A 1 267 ? 25.356 -4.026 78.926 1.00 22.90 285 ARG A N 1
ATOM 2218 C CA A ARG A 1 267 ? 25.326 -4.424 77.519 0.50 23.93 285 ARG A CA 1
ATOM 2219 C CA B ARG A 1 267 ? 25.333 -4.402 77.507 0.50 24.76 285 ARG A CA 1
ATOM 2220 C C . ARG A 1 267 ? 24.227 -3.652 76.784 1.00 24.29 285 ARG A C 1
ATOM 2221 O O . ARG A 1 267 ? 24.434 -3.119 75.707 1.00 26.42 285 ARG A O 1
ATOM 2236 N N . LEU A 1 268 ? 23.074 -3.590 77.391 1.00 23.08 286 LEU A N 1
ATOM 2237 C CA . LEU A 1 268 ? 21.911 -2.948 76.787 1.00 23.63 286 LEU A CA 1
ATOM 2238 C C . LEU A 1 268 ? 22.092 -1.463 76.624 1.00 22.44 286 LEU A C 1
ATOM 2239 O O . LEU A 1 268 ? 21.735 -0.920 75.592 1.00 21.86 286 LEU A O 1
ATOM 2252 N N . LYS A 1 270 ? 24.882 0.181 76.267 1.00 21.23 288 LYS A N 1
ATOM 2253 C CA . LYS A 1 270 ? 25.800 0.433 75.167 1.00 22.53 288 LYS A CA 1
ATOM 2254 C C . LYS A 1 270 ? 25.111 0.353 73.812 1.00 21.95 288 LYS A C 1
ATOM 2255 O O . LYS A 1 270 ? 25.412 1.136 72.915 1.00 22.19 288 LYS A O 1
ATOM 2261 N N . ILE A 1 271 ? 24.158 -0.567 73.664 1.00 22.60 289 ILE A N 1
ATOM 2262 C CA . ILE A 1 271 ? 23.396 -0.694 72.429 1.00 22.28 289 ILE A CA 1
ATOM 2263 C C . ILE A 1 271 ? 22.500 0.529 72.242 1.00 20.93 289 ILE A C 1
ATOM 2264 O O . ILE A 1 271 ? 22.491 1.134 71.169 1.00 21.48 289 ILE A O 1
ATOM 2269 N N . TRP A 1 272 ? 21.802 0.892 73.310 1.00 19.84 290 TRP A N 1
ATOM 2270 C CA . TRP A 1 272 ? 20.940 2.089 73.348 1.00 19.33 290 TRP A CA 1
ATOM 2271 C C . TRP A 1 272 ? 21.700 3.370 72.980 1.00 20.01 290 TRP A C 1
ATOM 2272 O O . TRP A 1 272 ? 21.257 4.126 72.113 1.00 19.68 290 TRP A O 1
ATOM 2283 N N . ALA A 1 273 ? 22.890 3.538 73.565 1.00 17.98 291 ALA A N 1
ATOM 2284 C CA . ALA A 1 273 ? 23.732 4.706 73.284 1.00 18.95 291 ALA A CA 1
ATOM 2285 C C . ALA A 1 273 ? 24.118 4.731 71.805 1.00 21.01 291 ALA A C 1
ATOM 2286 O O . ALA A 1 273 ? 24.050 5.762 71.154 1.00 20.91 291 ALA A O 1
ATOM 2288 N N . LYS A 1 274 ? 24.538 3.589 71.280 1.00 21.10 292 LYS A N 1
ATOM 2289 C CA . LYS A 1 274 ? 24.931 3.494 69.878 1.00 22.68 292 LYS A CA 1
ATOM 2290 C C . LYS A 1 274 ? 23.764 3.915 68.956 1.00 23.36 292 LYS A C 1
ATOM 2291 O O . LYS A 1 274 ? 23.930 4.721 68.030 1.00 22.11 292 LYS A O 1
ATOM 2305 N N . LEU A 1 276 ? 21.140 5.738 69.653 1.00 18.58 294 LEU A N 1
ATOM 2306 C CA . LEU A 1 276 ? 20.873 7.194 69.748 1.00 18.55 294 LEU A CA 1
ATOM 2307 C C . LEU A 1 276 ? 21.962 8.033 69.083 1.00 20.30 294 LEU A C 1
ATOM 2308 O O . LEU A 1 276 ? 21.684 9.014 68.383 1.00 20.64 294 LEU A O 1
ATOM 2313 N N . ASN A 1 277 ? 23.206 7.634 69.282 1.00 19.98 295 ASN A N 1
ATOM 2314 C CA . ASN A 1 277 ? 24.308 8.407 68.684 1.00 20.88 295 ASN A CA 1
ATOM 2315 C C . ASN A 1 277 ? 24.244 8.343 67.146 1.00 23.40 295 ASN A C 1
ATOM 2316 O O . ASN A 1 277 ? 24.537 9.340 66.448 1.00 22.86 295 ASN A O 1
ATOM 2321 N N . ASP A 1 278 ? 23.785 7.201 66.600 1.00 22.16 296 ASP A N 1
ATOM 2322 C CA . ASP A 1 278 ? 23.609 7.074 65.163 1.00 22.07 296 ASP A CA 1
ATOM 2323 C C . ASP A 1 278 ? 22.504 7.989 64.602 1.00 23.27 296 ASP A C 1
ATOM 2324 O O . ASP A 1 278 ? 22.434 8.219 63.365 1.00 23.98 296 ASP A O 1
ATOM 2329 N N . GLN A 1 279 ? 21.630 8.475 65.481 1.00 23.32 297 GLN A N 1
ATOM 2330 C CA A GLN A 1 279 ? 20.543 9.387 65.137 0.50 24.46 297 GLN A CA 1
ATOM 2331 C CA B GLN A 1 279 ? 20.574 9.390 65.080 0.50 25.56 297 GLN A CA 1
ATOM 2332 C C . GLN A 1 279 ? 20.864 10.825 65.564 1.00 23.52 297 GLN A C 1
ATOM 2333 O O . GLN A 1 279 ? 19.958 11.692 65.609 1.00 24.86 297 GLN A O 1
ATOM 2344 N N . GLY A 1 280 ? 22.129 11.077 65.906 1.00 23.54 298 GLY A N 1
ATOM 2345 C CA . GLY A 1 280 ? 22.576 12.425 66.278 1.00 23.45 298 GLY A CA 1
ATOM 2346 C C . GLY A 1 280 ? 22.650 12.737 67.761 1.00 22.82 298 GLY A C 1
ATOM 2347 O O . GLY A 1 280 ? 22.852 13.907 68.145 1.00 23.20 298 GLY A O 1
ATOM 2348 N N . GLY A 1 281 ? 22.472 11.725 68.612 1.00 20.13 299 GLY A N 1
ATOM 2349 C CA . GLY A 1 281 ? 22.518 11.945 70.042 1.00 18.52 299 GLY A CA 1
ATOM 2350 C C . GLY A 1 281 ? 23.932 12.069 70.596 1.00 18.88 299 GLY A C 1
ATOM 2351 O O . GLY A 1 281 ? 24.910 12.026 69.863 1.00 21.15 299 GLY A O 1
ATOM 2352 N N . ASP A 1 282 ? 23.990 12.193 71.912 1.00 19.28 300 ASP A N 1
ATOM 2353 C CA . ASP A 1 282 ? 25.227 12.346 72.662 1.00 20.17 300 ASP A CA 1
ATOM 2354 C C . ASP A 1 282 ? 25.099 11.558 73.957 1.00 19.63 300 ASP A C 1
ATOM 2355 O O . ASP A 1 282 ? 24.871 12.141 75.028 1.00 19.77 300 ASP A O 1
ATOM 2360 N N . VAL A 1 283 ? 25.223 10.227 73.841 1.00 20.03 301 VAL A N 1
ATOM 2361 C CA . VAL A 1 283 ? 25.104 9.340 74.965 1.00 18.03 301 VAL A CA 1
ATOM 2362 C C . VAL A 1 283 ? 26.428 8.616 75.173 1.00 19.09 301 VAL A C 1
ATOM 2363 O O . VAL A 1 283 ? 26.966 8.059 74.238 1.00 22.18 301 VAL A O 1
ATOM 2367 N N . THR A 1 284 ? 26.916 8.663 76.394 1.00 17.56 302 THR A N 1
ATOM 2368 C CA . THR A 1 284 ? 28.202 8.054 76.782 1.00 20.11 302 THR A CA 1
ATOM 2369 C C . THR A 1 284 ? 27.899 7.037 77.854 1.00 20.09 302 THR A C 1
ATOM 2370 O O . THR A 1 284 ? 27.164 7.331 78.805 1.00 20.45 302 THR A O 1
ATOM 2374 N N . VAL A 1 285 ? 28.463 5.839 77.707 1.00 18.77 303 VAL A N 1
ATOM 2375 C CA . VAL A 1 285 ? 28.361 4.833 78.720 1.00 19.48 303 VAL A CA 1
ATOM 2376 C C . VAL A 1 285 ? 29.752 4.501 79.211 1.00 21.65 303 VAL A C 1
ATOM 2377 O O . VAL A 1 285 ? 30.607 4.178 78.404 1.00 23.57 303 VAL A O 1
ATOM 2381 N N . ILE A 1 286 ? 29.950 4.618 80.520 1.00 19.78 304 ILE A N 1
ATOM 2382 C CA . ILE A 1 286 ? 31.248 4.396 81.152 1.00 22.70 304 ILE A CA 1
ATOM 2383 C C . ILE A 1 286 ? 31.165 3.261 82.151 1.00 22.62 304 ILE A C 1
ATOM 2384 O O . ILE A 1 286 ? 30.364 3.306 83.090 1.00 22.69 304 ILE A O 1
ATOM 2389 N N . HIS A 1 287 ? 31.992 2.239 81.952 1.00 21.93 305 HIS A N 1
ATOM 2390 C CA . HIS A 1 287 ? 32.106 1.155 82.880 1.00 21.28 305 HIS A CA 1
ATOM 2391 C C . HIS A 1 287 ? 33.331 1.495 83.697 1.00 22.37 305 HIS A C 1
ATOM 2392 O O . HIS A 1 287 ? 34.467 1.527 83.178 1.00 23.67 305 HIS A O 1
ATOM 2399 N N . LEU A 1 288 ? 33.114 1.762 84.974 1.00 19.46 306 LEU A N 1
ATOM 2400 C CA . LEU A 1 288 ? 34.112 2.436 85.777 1.00 20.36 306 LEU A CA 1
ATOM 2401 C C . LEU A 1 288 ? 35.503 1.736 85.767 1.00 20.11 306 LEU A C 1
ATOM 2402 O O . LEU A 1 288 ? 36.496 2.421 85.684 1.00 23.78 306 LEU A O 1
ATOM 2407 N N . PRO A 1 289 ? 35.570 0.409 85.824 1.00 22.39 307 PRO A N 1
ATOM 2408 C CA . PRO A 1 289 ? 36.921 -0.227 85.840 1.00 25.32 307 PRO A CA 1
ATOM 2409 C C . PRO A 1 289 ? 37.734 0.056 84.595 1.00 28.23 307 PRO A C 1
ATOM 2410 O O . PRO A 1 289 ? 38.975 0.138 84.638 1.00 30.02 307 PRO A O 1
ATOM 2414 N N . GLU A 1 290 ? 37.030 0.248 83.488 1.00 27.89 308 GLU A N 1
ATOM 2415 C CA . GLU A 1 290 ? 37.691 0.562 82.248 1.00 29.49 308 GLU A CA 1
ATOM 2416 C C . GLU A 1 290 ? 38.231 2.001 82.190 1.00 30.60 308 GLU A C 1
ATOM 2417 O O . GLU A 1 290 ? 39.015 2.313 81.288 1.00 33.92 308 GLU A O 1
ATOM 2423 N N . VAL A 1 291 ? 37.878 2.854 83.149 1.00 26.10 309 VAL A N 1
ATOM 2424 C CA . VAL A 1 291 ? 38.501 4.199 83.272 1.00 27.15 309 VAL A CA 1
ATOM 2425 C C . VAL A 1 291 ? 39.330 4.351 84.574 1.00 28.08 309 VAL A C 1
ATOM 2426 O O . VAL A 1 291 ? 39.579 5.465 85.047 1.00 31.96 309 VAL A O 1
ATOM 2430 N N . GLY A 1 292 ? 39.734 3.223 85.149 1.00 27.41 310 GLY A N 1
ATOM 2431 C CA . GLY A 1 292 ? 40.673 3.213 86.250 1.00 27.45 310 GLY A CA 1
ATOM 2432 C C . GLY A 1 292 ? 40.100 3.179 87.651 1.00 29.03 310 GLY A C 1
ATOM 2433 O O . GLY A 1 292 ? 40.854 3.240 88.613 1.00 29.48 310 GLY A O 1
ATOM 2434 N N . LEU A 1 293 ? 38.772 3.062 87.788 1.00 23.30 311 LEU A N 1
ATOM 2435 C CA . LEU A 1 293 ? 38.141 2.933 89.102 1.00 26.21 311 LEU A CA 1
ATOM 2436 C C . LEU A 1 293 ? 37.620 1.501 89.332 1.00 25.40 311 LEU A C 1
ATOM 2437 O O . LEU A 1 293 ? 36.755 1.003 88.601 1.00 24.97 311 LEU A O 1
ATOM 2442 N N . HIS A 1 294 ? 38.157 0.821 90.337 1.00 24.26 312 HIS A N 1
ATOM 2443 C CA . HIS A 1 294 ? 37.877 -0.598 90.547 1.00 24.37 312 HIS A CA 1
ATOM 2444 C C . HIS A 1 294 ? 37.127 -0.788 91.853 1.00 24.92 312 HIS A C 1
ATOM 2445 O O . HIS A 1 294 ? 37.368 -0.047 92.810 1.00 25.44 312 HIS A O 1
ATOM 2452 N N . GLY A 1 295 ? 36.211 -1.764 91.887 1.00 22.21 313 GLY A N 1
ATOM 2453 C CA . GLY A 1 295 ? 35.565 -2.153 93.128 1.00 19.16 313 GLY A CA 1
ATOM 2454 C C . GLY A 1 295 ? 34.239 -1.460 93.441 1.00 19.98 313 GLY A C 1
ATOM 2455 O O . GLY A 1 295 ? 33.712 -1.619 94.539 1.00 19.63 313 GLY A O 1
ATOM 2456 N N . ASN A 1 296 ? 33.740 -0.674 92.524 1.00 20.33 314 ASN A N 1
ATOM 2457 C CA . ASN A 1 296 ? 32.466 -0.036 92.780 1.00 19.44 314 ASN A CA 1
ATOM 2458 C C . ASN A 1 296 ? 31.299 -0.999 92.812 1.00 20.55 314 ASN A C 1
ATOM 2459 O O . ASN A 1 296 ? 31.260 -1.993 92.089 1.00 21.21 314 ASN A O 1
ATOM 2464 N N . THR A 1 297 ? 30.362 -0.652 93.698 1.00 18.82 315 THR A N 1
ATOM 2465 C CA . THR A 1 297 ? 29.113 -1.327 93.924 1.00 18.29 315 THR A CA 1
ATOM 2466 C C . THR A 1 297 ? 28.039 -0.632 93.058 1.00 18.81 315 THR A C 1
ATOM 2467 O O . THR A 1 297 ? 28.318 0.188 92.210 1.00 18.48 315 THR A O 1
ATOM 2471 N N . HIS A 1 298 ? 26.806 -1.038 93.257 1.00 19.24 316 HIS A N 1
ATOM 2472 C CA . HIS A 1 298 ? 25.652 -0.402 92.633 1.00 18.45 316 HIS A CA 1
ATOM 2473 C C . HIS A 1 298 ? 25.468 1.022 93.091 1.00 18.96 316 HIS A C 1
ATOM 2474 O O . HIS A 1 298 ? 24.765 1.707 92.426 1.00 18.79 316 HIS A O 1
ATOM 2481 N N . PHE A 1 299 ? 26.111 1.440 94.194 1.00 18.12 317 PHE A N 1
ATOM 2482 C CA . PHE A 1 299 ? 26.055 2.854 94.659 1.00 15.97 317 PHE A CA 1
ATOM 2483 C C . PHE A 1 299 ? 27.417 3.572 94.559 1.00 16.46 317 PHE A C 1
ATOM 2484 O O . PHE A 1 299 ? 28.028 3.876 95.589 1.00 16.48 317 PHE A O 1
ATOM 2492 N N . PRO A 1 300 ? 27.878 3.843 93.342 1.00 16.18 318 PRO A N 1
ATOM 2493 C CA . PRO A 1 300 ? 29.212 4.458 93.239 1.00 17.09 318 PRO A CA 1
ATOM 2494 C C . PRO A 1 300 ? 29.324 5.818 93.890 1.00 18.51 318 PRO A C 1
ATOM 2495 O O . PRO A 1 300 ? 30.413 6.198 94.349 1.00 18.95 318 PRO A O 1
ATOM 2507 N N . SER A 1 302 ? 28.313 6.650 96.763 1.00 16.95 320 SER A N 1
ATOM 2508 C CA . SER A 1 302 ? 28.580 6.567 98.230 1.00 16.00 320 SER A CA 1
ATOM 2509 C C . SER A 1 302 ? 29.710 5.594 98.583 1.00 17.25 320 SER A C 1
ATOM 2510 O O . SER A 1 302 ? 30.021 5.389 99.752 1.00 18.10 320 SER A O 1
ATOM 2513 N N . ASP A 1 303 ? 30.293 4.993 97.557 1.00 17.73 321 ASP A N 1
ATOM 2514 C CA . ASP A 1 303 ? 31.416 4.064 97.745 1.00 17.33 321 ASP A CA 1
ATOM 2515 C C . ASP A 1 303 ? 32.655 4.794 98.315 1.00 18.60 321 ASP A C 1
ATOM 2516 O O . ASP A 1 303 ? 32.718 6.022 98.313 1.00 18.91 321 ASP A O 1
ATOM 2521 N N . LEU A 1 304 ? 33.663 4.026 98.732 1.00 18.97 322 LEU A N 1
ATOM 2522 C CA . LEU A 1 304 ? 34.883 4.595 99.334 1.00 20.17 322 LEU A CA 1
ATOM 2523 C C . LEU A 1 304 ? 35.615 5.535 98.423 1.00 19.47 322 LEU A C 1
ATOM 2524 O O . LEU A 1 304 ? 36.265 6.452 98.931 1.00 22.26 322 LEU A O 1
ATOM 2529 N N . ASN A 1 305 ? 35.517 5.334 97.107 1.00 18.78 323 ASN A N 1
ATOM 2530 C CA . ASN A 1 305 ? 36.203 6.193 96.123 1.00 19.74 323 ASN A CA 1
ATOM 2531 C C . ASN A 1 305 ? 35.241 7.202 95.498 1.00 19.33 323 ASN A C 1
ATOM 2532 O O . ASN A 1 305 ? 35.417 7.601 94.340 1.00 18.82 323 ASN A O 1
ATOM 2537 N N . ASN A 1 306 ? 34.219 7.589 96.241 1.00 19.08 324 ASN A N 1
ATOM 2538 C CA . ASN A 1 306 ? 33.177 8.434 95.661 1.00 17.64 324 ASN A CA 1
ATOM 2539 C C . ASN A 1 306 ? 33.664 9.819 95.221 1.00 19.33 324 ASN A C 1
ATOM 2540 O O . ASN A 1 306 ? 33.068 10.438 94.339 1.00 19.12 324 ASN A O 1
ATOM 2545 N N . ILE A 1 307 ? 34.760 10.288 95.814 1.00 19.58 325 ILE A N 1
ATOM 2546 C CA . ILE A 1 307 ? 35.324 11.554 95.349 1.00 19.62 325 ILE A CA 1
ATOM 2547 C C . ILE A 1 307 ? 35.834 11.404 93.911 1.00 20.12 325 ILE A C 1
ATOM 2548 O O . ILE A 1 307 ? 35.672 12.272 93.071 1.00 21.01 325 ILE A O 1
ATOM 2553 N N . GLU A 1 308 ? 36.521 10.306 93.633 1.00 20.00 326 GLU A N 1
ATOM 2554 C CA A GLU A 1 308 ? 36.977 10.009 92.285 0.50 20.69 326 GLU A CA 1
ATOM 2555 C CA B GLU A 1 308 ? 36.985 10.047 92.300 0.50 20.71 326 GLU A CA 1
ATOM 2556 C C . GLU A 1 308 ? 35.779 9.866 91.354 1.00 19.00 326 GLU A C 1
ATOM 2557 O O . GLU A 1 308 ? 35.831 10.283 90.200 1.00 19.31 326 GLU A O 1
ATOM 2568 N N . VAL A 1 309 ? 34.683 9.276 91.852 1.00 19.05 327 VAL A N 1
ATOM 2569 C CA . VAL A 1 309 ? 33.456 9.108 91.044 1.00 18.67 327 VAL A CA 1
ATOM 2570 C C . VAL A 1 309 ? 32.907 10.534 90.734 1.00 18.51 327 VAL A C 1
ATOM 2571 O O . VAL A 1 309 ? 32.569 10.845 89.591 1.00 17.52 327 VAL A O 1
ATOM 2575 N N . ALA A 1 310 ? 32.929 11.388 91.745 1.00 19.25 328 ALA A N 1
ATOM 2576 C CA . ALA A 1 310 ? 32.474 12.781 91.603 1.00 17.99 328 ALA A CA 1
ATOM 2577 C C . ALA A 1 310 ? 33.350 13.538 90.602 1.00 18.57 328 ALA A C 1
ATOM 2578 O O . ALA A 1 310 ? 32.846 14.283 89.782 1.00 17.77 328 ALA A O 1
ATOM 2580 N N . ASP A 1 311 ? 34.671 13.318 90.632 1.00 19.86 329 ASP A N 1
ATOM 2581 C CA . ASP A 1 311 ? 35.541 13.984 89.686 1.00 19.26 329 ASP A CA 1
ATOM 2582 C C . ASP A 1 311 ? 35.208 13.658 88.215 1.00 18.87 329 ASP A C 1
ATOM 2583 O O . ASP A 1 311 ? 35.290 14.521 87.325 1.00 17.16 329 ASP A O 1
ATOM 2588 N N . LEU A 1 312 ? 34.841 12.403 87.974 1.00 17.90 330 LEU A N 1
ATOM 2589 C CA A LEU A 1 312 ? 34.432 11.958 86.640 0.50 18.28 330 LEU A CA 1
ATOM 2590 C CA B LEU A 1 312 ? 34.455 11.952 86.660 0.50 19.76 330 LEU A CA 1
ATOM 2591 C C . LEU A 1 312 ? 33.196 12.698 86.208 1.00 19.41 330 LEU A C 1
ATOM 2592 O O . LEU A 1 312 ? 33.112 13.176 85.069 1.00 19.46 330 LEU A O 1
ATOM 2601 N N . LEU A 1 313 ? 32.227 12.791 87.107 1.00 19.05 331 LEU A N 1
ATOM 2602 C CA . LEU A 1 313 ? 31.039 13.553 86.797 1.00 18.69 331 LEU A CA 1
ATOM 2603 C C . LEU A 1 313 ? 31.359 15.054 86.550 1.00 17.59 331 LEU A C 1
ATOM 2604 O O . LEU A 1 313 ? 30.854 15.646 85.577 1.00 19.83 331 LEU A O 1
ATOM 2609 N N . SER A 1 314 ? 32.146 15.671 87.417 1.00 17.26 332 SER A N 1
ATOM 2610 C CA . SER A 1 314 ? 32.521 17.103 87.225 1.00 18.63 332 SER A CA 1
ATOM 2611 C C . SER A 1 314 ? 33.177 17.305 85.856 1.00 19.18 332 SER A C 1
ATOM 2612 O O . SER A 1 314 ? 32.965 18.288 85.198 1.00 18.61 332 SER A O 1
ATOM 2615 N N . GLU A 1 315 ? 34.021 16.358 85.447 1.00 18.07 333 GLU A N 1
ATOM 2616 C CA . GLU A 1 315 ? 34.690 16.450 84.188 1.00 18.89 333 GLU A CA 1
ATOM 2617 C C . GLU A 1 315 ? 33.680 16.487 83.027 1.00 19.82 333 GLU A C 1
ATOM 2618 O O . GLU A 1 315 ? 33.766 17.314 82.124 1.00 19.24 333 GLU A O 1
ATOM 2624 N N . TRP A 1 316 ? 32.744 15.547 83.044 1.00 18.98 334 TRP A N 1
ATOM 2625 C CA . TRP A 1 316 ? 31.712 15.473 81.999 1.00 19.12 334 TRP A CA 1
ATOM 2626 C C . TRP A 1 316 ? 30.880 16.738 81.982 1.00 19.85 334 TRP A C 1
ATOM 2627 O O . TRP A 1 316 ? 30.612 17.301 80.934 1.00 19.50 334 TRP A O 1
ATOM 2638 N N . LEU A 1 317 ? 30.451 17.160 83.155 1.00 16.82 335 LEU A N 1
ATOM 2639 C CA . LEU A 1 317 ? 29.652 18.382 83.252 1.00 17.65 335 LEU A CA 1
ATOM 2640 C C . LEU A 1 317 ? 30.440 19.522 82.612 1.00 18.52 335 LEU A C 1
ATOM 2641 O O . LEU A 1 317 ? 29.892 20.325 81.858 1.00 20.15 335 LEU A O 1
ATOM 2646 N N . HIS A 1 318 ? 31.760 19.569 82.858 1.00 17.70 336 HIS A N 1
ATOM 2647 C CA . HIS A 1 318 ? 32.555 20.629 82.304 1.00 18.36 336 HIS A CA 1
ATOM 2648 C C . HIS A 1 318 ? 32.607 20.561 80.775 1.00 18.77 336 HIS A C 1
ATOM 2649 O O . HIS A 1 318 ? 32.438 21.579 80.093 1.00 19.07 336 HIS A O 1
ATOM 2656 N N . THR A 1 319 ? 32.805 19.362 80.223 1.00 17.75 337 THR A N 1
ATOM 2657 C CA . THR A 1 319 ? 32.962 19.256 78.767 1.00 18.96 337 THR A CA 1
ATOM 2658 C C . THR A 1 319 ? 31.655 19.544 78.033 1.00 18.28 337 THR A C 1
ATOM 2659 O O . THR A 1 319 ? 31.668 19.826 76.839 1.00 20.47 337 THR A O 1
ATOM 2663 N N . LYS A 1 320 ? 30.528 19.390 78.728 1.00 19.43 338 LYS A N 1
ATOM 2664 C CA . LYS A 1 320 ? 29.233 19.719 78.165 1.00 20.73 338 LYS A CA 1
ATOM 2665 C C . LYS A 1 320 ? 28.795 21.148 78.505 1.00 24.35 338 LYS A C 1
ATOM 2666 O O . LYS A 1 320 ? 27.672 21.568 78.177 1.00 24.76 338 LYS A O 1
ATOM 2672 N N . ALA A 1 321 ? 29.695 21.934 79.091 1.00 22.10 339 ALA A N 1
ATOM 2673 C CA . ALA A 1 321 ? 29.398 23.332 79.418 1.00 23.46 339 ALA A CA 1
ATOM 2674 C C . ALA A 1 321 ? 28.176 23.469 80.343 1.00 22.81 339 ALA A C 1
ATOM 2675 O O . ALA A 1 321 ? 27.364 24.400 80.231 1.00 25.29 339 ALA A O 1
ATOM 2677 N N . LEU A 1 322 ? 28.072 22.560 81.296 1.00 20.46 340 LEU A N 1
ATOM 2678 C CA . LEU A 1 322 ? 26.998 22.547 82.265 1.00 20.12 340 LEU A CA 1
ATOM 2679 C C . LEU A 1 322 ? 27.431 23.011 83.669 1.00 20.62 340 LEU A C 1
ATOM 2680 O O . LEU A 1 322 ? 26.653 22.877 84.607 1.00 21.68 340 LEU A O 1
ATOM 2685 N N . ASP A 1 323 ? 28.648 23.529 83.802 1.00 23.06 341 ASP A N 1
ATOM 2686 C CA . ASP A 1 323 ? 29.178 23.996 85.072 1.00 22.22 341 ASP A CA 1
ATOM 2687 C C . ASP A 1 323 ? 29.400 25.503 85.083 1.00 25.07 341 ASP A C 1
ATOM 2688 O O . ASP A 1 323 ? 28.787 26.283 84.326 1.00 26.53 341 ASP A O 1
#

CATH classification: 3.40.50.1820

Nearest PDB structures (foldseek):
  4q34-assembly1_A-2  TM=1.003E+00  e=6.482E-66  Parabacteroides distasonis ATCC 8503
  8goy-assembly1_B  TM=8.806E-01  e=4.701E-30  Hansschlegelia zhihuaiae
  8j7j-assembly1_B  TM=8.914E-01  e=1.153E-29  Hansschlegelia zhihuaiae
  7yd2-assembly1_B  TM=8.866E-01  e=3.382E-29  Hansschlegelia zhihuaiae
  1qlw-assembly1_A  TM=7.860E-01  e=2.088E-23  Alcaligenes sp.

Foldseek 3Di:
DDDFADDKDKDWFDFDWDADPVRDIATALTKIKIKGATDPADDAAEEEAEDAPAALCLAAQQLVGHGGPRVVVRRVGHIYMGIGFGQKDVRVRHPDADDDDDDPCLQVVCVLQQQDNPPDGPVPALADNDDSSSVSVVPRTHGNDDDDLVSRLRNVLRVLVVPAAHAYEYAACRQSNVLVNLVRHPRHQEYEYQLYFAAAEDAPPPQDPLQPDQAPVRHGYDHDHVSLNQQRHAYEYEYEDPQDPDVPDRSRVSSVSVLVVVVSCVNVVVRHHYYYYYPVVVPDHNYTSSCSGNCVVVVVVVVVVVCVVRVND

Sequence (313 aa):
ERRVLVDEEQGSFAVGGTVLVDSLGHTFHGDHAYVFYQKPVGARKYPLVFAHGVGQFSKTWETTPDGREGFQNIFLRRRFCCVYLLVDQPRRGNAGRGTESSVTISPAFDDEEVWFNRFRVGIWPDYFEGVQFKRRDKETLDQYFRQTPTIGTTDFEVYSDAYAALFDKIGPGVFIITHSQQGGPVGWNTLLKTRRNIKAIASYEPGGAVPFPEGQQLPEEAKFITLSSKKEEGIEVPSVFEYTKVPIVIYYGDNLPETDERPELYEWTRRLRRLKIWAKLNDQQGGDVTVIHLPEVGLHGNTHFPSDLNNIEEVADLLLSEWLHTKALD

Solvent-accessible surface area: 14310 Å² total